Protein AF-0000000079729562 (afdb_homodimer)

InterPro domains:
  IPR055944 Domain of unknown function DUF7522 [PF24366] (11-132)

Organism: NCBI:txid1457250

Radius of gyration: 18.34 Å; Cα contacts (8 Å, |Δi|>4): 491; chains: 2; bounding box: 40×52×40 Å

Solvent-accessible surface area (backbone atoms only — not comparable to full-atom values): 14076 Å² total; per-residue (Å²): 126,74,47,71,69,50,47,47,50,52,50,50,50,50,51,47,46,69,64,49,42,89,35,45,40,35,34,30,41,31,40,92,87,49,71,45,80,78,40,65,38,85,92,52,66,83,44,74,65,16,49,50,43,43,50,51,49,48,57,61,56,46,50,45,67,65,48,44,56,58,50,34,55,53,24,47,34,78,95,32,32,56,60,24,33,50,69,53,33,40,37,37,39,26,76,42,12,36,40,36,38,35,70,46,89,70,38,35,40,38,38,34,29,42,68,70,69,64,56,53,49,57,62,45,39,56,53,48,50,54,58,56,71,97,125,72,47,75,66,48,47,47,50,52,51,50,49,51,52,48,45,69,66,49,43,87,34,44,39,36,35,30,41,32,42,91,85,49,71,44,80,76,40,67,38,86,93,53,66,84,44,72,67,16,50,51,44,43,50,50,51,49,58,61,55,48,51,45,68,65,50,42,57,58,48,33,54,53,24,49,35,80,96,32,34,56,60,23,33,50,69,52,34,39,36,37,39,26,76,42,12,38,38,36,39,36,69,44,91,69,40,32,41,38,38,35,29,42,68,70,71,64,57,52,49,60,62,44,39,58,53,49,48,53,57,56,71,98

Sequence (268 aa):
MSTAPARRSDSVVSAARTTLGDSLRSVITFTPSDHEVVYLRRDLADDPVGRRTRSEFVDVERFGFASQGRFNRLSAEHGTEPEIGEYVATIRVCSNGFVARVIVGDHGVLVTTDELDIGSFEELAVTLRKLLAAMSTAPARRSDSVVSAARTTLGDSLRSVITFTPSDHEVVYLRRDLADDPVGRRTRSEFVDVERFGFASQGRFNRLSAEHGTEPEIGEYVATIRVCSNGFVARVIVGDHGVLVTTDELDIGSFEELAVTLRKLLAA

Secondary structure (DSSP, 8-state):
---HHHHHHHHHHHHHHHHHGGGEEEEEEE-SS-EEEEEE-TTS--SHHHHHHHHHHHHHHTHHHHHHHHHHHHHT-TTSS----SEEEEEEEETTEEEEEEEETTEEEEEEESS--TTHHHHHHHHHHHHHH-/---HHHHHHHHHHHHHHHHHGGGEEEEEEE-SS-EEEEEE-TTS--SHHHHHHHHHHHHHHTHHHHHHHHHHHHHH-TTSS----SEEEEEEEETTEEEEEEEETTEEEEEEESS--TTHHHHHHHHHHHHHH-

pLDDT: mean 90.52, std 9.2, range [40.97, 98.38]

Nearest PDB structures (foldseek):
  5y39-assembly1_B  TM=6.567E-01  e=1.001E-04  Homo sapiens
  2zl1-assembly1_B  TM=6.111E-01  e=8.339E-05  unclassified
  5y3a-assembly1_B  TM=6.378E-01  e=1.358E-04  Homo sapiens
  5yk3-assembly2_B  TM=5.830E-01  e=9.420E-05  Homo sapiens
  7yh1-assembly2_C  TM=5.691E-01  e=1.443E-04  Promethearchaeum syntrophicum

Foldseek 3Di:
DQPPVRVLLVQLVVLCCVLAPPFWAWKKKAFLVGIDTSDGDPPDDPDPVVVVVVVVVVVVCSCCLVVQVVVQVVCCPPPDPPVNHGDQKDWDDDPFWIWIKGDDNRMIMITIGGDDDPVSVVVSSVVSNVSVVD/DQPPVSVLLVQLVVLCCVLAPPFWAWKKKAFLVGIDTSDGDPPDDPDPVVVVVVVVVVVVCSVCLVVQVVVQVVCCPPPDPPVNHGDQKDWDDDPFWIWIKGDDNRMIMITIGGDDDPVSVVVSSVVSNVSVVD

Structure (mmCIF, N/CA/C/O backbone):
data_AF-0000000079729562-model_v1
#
loop_
_entity.id
_entity.type
_entity.pdbx_description
1 polymer 'Uncharacterized protein'
#
loop_
_atom_site.group_PDB
_atom_site.id
_atom_site.type_symbol
_atom_site.label_atom_id
_atom_site.label_alt_id
_atom_site.label_comp_id
_atom_site.label_asym_id
_atom_site.label_entity_id
_atom_site.label_seq_id
_atom_site.pdbx_PDB_ins_code
_atom_site.Cartn_x
_atom_site.Cartn_y
_atom_site.Cartn_z
_atom_site.occupancy
_atom_site.B_iso_or_equiv
_atom_site.auth_seq_id
_atom_site.auth_comp_id
_atom_site.auth_asym_id
_atom_site.auth_atom_id
_atom_site.pdbx_PDB_model_num
ATOM 1 N N . MET A 1 1 ? 18.547 -26.172 -17.969 1 40.97 1 MET A N 1
ATOM 2 C CA . MET A 1 1 ? 19.188 -24.984 -17.422 1 40.97 1 MET A CA 1
ATOM 3 C C . MET A 1 1 ? 18.156 -23.859 -17.219 1 40.97 1 MET A C 1
ATOM 5 O O . MET A 1 1 ? 17.516 -23.422 -18.172 1 40.97 1 MET A O 1
ATOM 9 N N . SER A 1 2 ? 17.562 -23.938 -16.047 1 53.91 2 SER A N 1
ATOM 10 C CA . SER A 1 2 ? 16.5 -22.969 -15.836 1 53.91 2 SER A CA 1
ATOM 11 C C . SER A 1 2 ? 16.938 -21.562 -16.234 1 53.91 2 SER A C 1
ATOM 13 O O . SER A 1 2 ? 18.047 -21.141 -15.883 1 53.91 2 SER A O 1
ATOM 15 N N . THR A 1 3 ? 16.531 -20.953 -17.328 1 59 3 THR A N 1
ATOM 16 C CA . THR A 1 3 ? 16.875 -19.625 -17.828 1 59 3 THR A CA 1
ATOM 17 C C . THR A 1 3 ? 16.875 -18.594 -16.703 1 59 3 THR A C 1
ATOM 19 O O . THR A 1 3 ? 16.328 -18.844 -15.625 1 59 3 THR A O 1
ATOM 22 N N . ALA A 1 4 ? 17.797 -17.688 -16.875 1 63.62 4 ALA A N 1
ATOM 23 C CA . ALA A 1 4 ? 17.969 -16.609 -15.891 1 63.62 4 ALA A CA 1
ATOM 24 C C . ALA A 1 4 ? 16.625 -16.141 -15.352 1 63.62 4 ALA A C 1
ATOM 26 O O . ALA A 1 4 ? 16.453 -16 -14.141 1 63.62 4 ALA A O 1
ATOM 27 N N . PRO A 1 5 ? 15.719 -16 -16.25 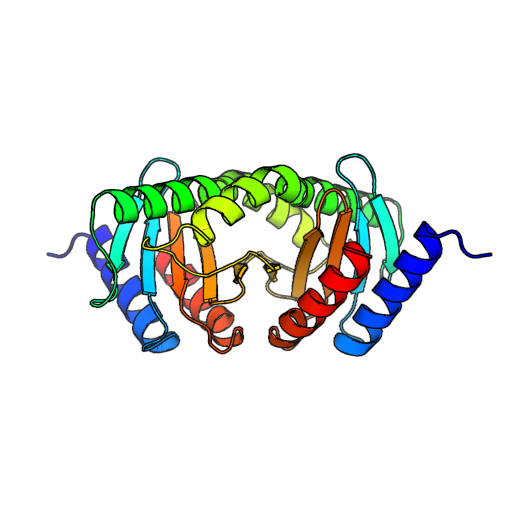1 69.31 5 PRO A N 1
ATOM 28 C CA . PRO A 1 5 ? 14.406 -15.594 -15.75 1 69.31 5 PRO A CA 1
ATOM 29 C C . PRO A 1 5 ? 13.742 -16.672 -14.883 1 69.31 5 PRO A C 1
ATOM 31 O O . PRO A 1 5 ? 13.094 -16.344 -13.891 1 69.31 5 PRO A O 1
ATOM 34 N N . ALA A 1 6 ? 13.977 -17.859 -15.266 1 72.25 6 ALA A N 1
ATOM 35 C CA . ALA A 1 6 ? 13.391 -18.953 -14.508 1 72.25 6 ALA A CA 1
ATOM 36 C C . ALA A 1 6 ? 14.023 -19.078 -13.125 1 72.25 6 ALA A C 1
ATOM 38 O O . ALA A 1 6 ? 13.336 -19.328 -12.133 1 72.25 6 ALA A O 1
ATOM 39 N N . ARG A 1 7 ? 15.289 -18.859 -13.133 1 80.56 7 ARG A N 1
ATOM 40 C CA . ARG A 1 7 ? 16.016 -18.938 -11.867 1 80.56 7 ARG A CA 1
ATOM 41 C C . ARG A 1 7 ? 15.555 -17.859 -10.906 1 80.56 7 ARG A C 1
ATOM 43 O O . ARG A 1 7 ? 15.391 -18.094 -9.711 1 80.56 7 ARG A O 1
ATOM 50 N N . ARG A 1 8 ? 15.258 -16.75 -11.492 1 90.94 8 ARG A N 1
ATOM 51 C CA . ARG A 1 8 ? 14.797 -15.656 -10.641 1 90.94 8 ARG A CA 1
ATOM 52 C C . ARG A 1 8 ? 13.406 -15.953 -10.086 1 90.94 8 ARG A C 1
ATOM 54 O O . ARG A 1 8 ? 13.156 -15.758 -8.891 1 90.94 8 ARG A O 1
ATOM 61 N N . SER A 1 9 ? 12.641 -16.516 -10.922 1 94.12 9 SER A N 1
ATOM 62 C CA . SER A 1 9 ? 11.289 -16.844 -10.492 1 94.12 9 SER A CA 1
ATOM 63 C C . SER A 1 9 ? 11.305 -17.875 -9.367 1 94.12 9 SER A C 1
ATOM 65 O O . SER A 1 9 ? 10.539 -17.766 -8.406 1 94.12 9 SER A O 1
ATOM 67 N N . ASP A 1 10 ? 12.117 -18.828 -9.531 1 95.62 10 ASP A N 1
ATOM 68 C CA . ASP A 1 10 ? 12.211 -19.859 -8.5 1 95.62 10 ASP A CA 1
ATOM 69 C C . ASP A 1 10 ? 12.656 -19.25 -7.168 1 95.62 10 ASP A C 1
ATOM 71 O O . ASP A 1 10 ? 12.141 -19.625 -6.109 1 95.62 10 ASP A O 1
ATOM 75 N N . SER A 1 11 ? 13.625 -18.375 -7.223 1 96.88 11 SER A N 1
ATOM 76 C CA . SER A 1 11 ? 14.109 -17.734 -6.016 1 96.88 11 SER A CA 1
ATOM 77 C C . SER A 1 11 ? 13.031 -16.859 -5.379 1 96.88 11 SER A C 1
ATOM 79 O O . SER A 1 11 ? 12.898 -16.828 -4.152 1 96.88 11 SER A O 1
ATOM 81 N N . VAL A 1 12 ? 12.312 -16.219 -6.168 1 97.94 12 VAL A N 1
ATOM 82 C CA . VAL A 1 12 ? 11.219 -15.367 -5.715 1 97.94 12 VAL A CA 1
ATOM 83 C C . VAL A 1 12 ? 10.172 -16.219 -4.996 1 97.94 12 VAL A C 1
ATOM 85 O O . VAL A 1 12 ? 9.742 -15.875 -3.891 1 97.94 12 VAL A O 1
ATOM 88 N N . VAL A 1 13 ? 9.82 -17.312 -5.59 1 98.31 13 VAL A N 1
ATOM 89 C CA . VAL A 1 13 ? 8.812 -18.188 -5.008 1 98.31 13 VAL A CA 1
ATOM 90 C C . VAL A 1 13 ? 9.336 -18.781 -3.699 1 98.31 13 VAL A C 1
ATOM 92 O O . VAL A 1 13 ? 8.617 -18.812 -2.699 1 98.31 13 VAL A O 1
ATOM 95 N N . SER A 1 14 ? 10.531 -19.188 -3.758 1 98.06 14 SER A N 1
ATOM 96 C CA . SER A 1 14 ? 11.133 -19.766 -2.561 1 98.06 14 SER A CA 1
ATOM 97 C C . SER A 1 14 ? 11.133 -18.766 -1.406 1 98.06 14 SER A C 1
ATOM 99 O O . SER A 1 14 ? 10.766 -19.109 -0.281 1 98.06 14 SER A O 1
ATOM 101 N N . ALA A 1 15 ? 11.523 -17.547 -1.658 1 97.88 15 ALA A N 1
ATOM 102 C CA . ALA A 1 15 ? 11.539 -16.5 -0.638 1 97.88 15 ALA A CA 1
ATOM 103 C C . ALA A 1 15 ? 10.133 -16.266 -0.094 1 97.88 15 ALA A C 1
ATOM 105 O O . ALA A 1 15 ? 9.945 -16.125 1.117 1 97.88 15 ALA A O 1
ATOM 106 N N . ALA A 1 16 ? 9.148 -16.172 -0.966 1 98.38 16 ALA A N 1
ATOM 107 C CA . ALA A 1 16 ? 7.77 -15.906 -0.566 1 98.38 16 ALA A CA 1
ATOM 108 C C . ALA A 1 16 ? 7.215 -17.047 0.277 1 98.38 16 ALA A C 1
ATOM 110 O O . ALA A 1 16 ? 6.59 -16.812 1.314 1 98.38 16 ALA A O 1
ATOM 111 N N . ARG A 1 17 ? 7.48 -18.297 -0.148 1 98.12 17 ARG A N 1
ATOM 112 C CA . ARG A 1 17 ? 6.988 -19.469 0.577 1 98.12 17 ARG A CA 1
ATOM 113 C C . ARG A 1 17 ? 7.629 -19.562 1.956 1 98.12 17 ARG A C 1
ATOM 115 O O . ARG A 1 17 ? 6.961 -19.906 2.934 1 98.12 17 ARG A O 1
ATOM 122 N N . THR A 1 18 ? 8.836 -19.234 2.014 1 97.44 18 THR A N 1
ATOM 123 C CA . THR A 1 18 ? 9.555 -19.297 3.279 1 97.44 18 THR A CA 1
ATOM 124 C C . THR A 1 18 ? 9.039 -18.25 4.254 1 97.44 18 THR A C 1
ATOM 126 O O . THR A 1 18 ? 8.875 -18.531 5.445 1 97.44 18 THR A O 1
ATOM 129 N N . THR A 1 19 ? 8.789 -17.125 3.781 1 97.75 19 THR A N 1
ATOM 130 C CA . THR A 1 19 ? 8.438 -15.992 4.633 1 97.75 19 THR A CA 1
ATOM 131 C C . THR A 1 19 ? 6.953 -16.016 4.973 1 97.75 19 THR A C 1
ATOM 133 O O . THR A 1 19 ? 6.566 -15.695 6.098 1 97.75 19 THR A O 1
ATOM 136 N N . LEU A 1 20 ? 6.039 -16.328 4.027 1 97.88 20 LEU A N 1
ATOM 137 C CA . LEU A 1 20 ? 4.602 -16.141 4.188 1 97.88 20 LEU A CA 1
ATOM 138 C C . LEU A 1 20 ? 3.902 -17.453 4.477 1 97.88 20 LEU A C 1
ATOM 140 O O . LEU A 1 20 ? 2.756 -17.469 4.93 1 97.88 20 LEU A O 1
ATOM 144 N N . GLY A 1 21 ? 4.555 -18.531 4.195 1 97.12 21 GLY A N 1
ATOM 145 C CA . GLY A 1 21 ? 4.043 -19.844 4.52 1 97.12 21 GLY A CA 1
ATOM 146 C C . GLY A 1 21 ? 2.723 -20.156 3.842 1 97.12 21 GLY A C 1
ATOM 147 O O . GLY A 1 21 ? 2.559 -19.906 2.646 1 97.12 21 GLY A O 1
ATOM 148 N N . ASP A 1 22 ? 1.766 -20.766 4.621 1 97.06 22 ASP A N 1
ATOM 149 C CA . ASP A 1 22 ? 0.512 -21.297 4.086 1 97.06 22 ASP A CA 1
ATOM 150 C C . ASP A 1 22 ? -0.437 -20.156 3.709 1 97.06 22 ASP A C 1
ATOM 152 O O . ASP A 1 22 ? -1.426 -20.375 3.006 1 97.06 22 ASP A O 1
ATOM 156 N N . SER A 1 23 ? -0.123 -18.969 4.168 1 97.19 23 SER A N 1
ATOM 157 C CA . SER A 1 23 ? -0.981 -17.828 3.873 1 97.19 23 SER A CA 1
ATOM 158 C C . SER A 1 23 ? -0.759 -17.328 2.451 1 97.19 23 SER A C 1
ATOM 160 O O . SER A 1 23 ? -1.551 -16.531 1.938 1 97.19 23 SER A O 1
ATOM 162 N N . LEU A 1 24 ? 0.354 -17.781 1.823 1 97.94 24 LEU A N 1
ATOM 163 C CA . LEU A 1 24 ? 0.666 -17.359 0.465 1 97.94 24 LEU A CA 1
ATOM 164 C C . LEU A 1 24 ? -0.344 -17.922 -0.53 1 97.94 24 LEU A C 1
ATOM 166 O O . LEU A 1 24 ? -0.54 -19.141 -0.598 1 97.94 24 LEU A O 1
ATOM 170 N N . ARG A 1 25 ? -0.965 -17.031 -1.243 1 97 25 ARG A N 1
ATOM 171 C CA . ARG A 1 25 ? -1.958 -17.469 -2.223 1 97 25 ARG A CA 1
ATOM 172 C C . ARG A 1 25 ? -1.36 -17.5 -3.625 1 97 25 ARG A C 1
ATOM 174 O O . ARG A 1 25 ? -1.531 -18.484 -4.348 1 97 25 ARG A O 1
ATOM 181 N N . SER A 1 26 ? -0.702 -16.406 -4.02 1 97.31 26 SER A N 1
ATOM 182 C CA . SER A 1 26 ? -0.11 -16.406 -5.352 1 97.31 26 SER A CA 1
ATOM 183 C C . SER A 1 26 ? 1.125 -15.508 -5.402 1 97.31 26 SER A C 1
ATOM 185 O O . SER A 1 26 ? 1.298 -14.633 -4.559 1 97.31 26 SER A O 1
ATOM 187 N N . VAL A 1 27 ? 1.985 -15.758 -6.359 1 98.06 27 VAL A N 1
ATOM 188 C CA . VAL A 1 27 ? 3.127 -14.938 -6.738 1 98.06 27 VAL A CA 1
ATOM 189 C C . VAL A 1 27 ? 3.115 -14.695 -8.242 1 98.06 27 VAL A C 1
ATOM 191 O O . VAL A 1 27 ? 3.074 -15.641 -9.031 1 98.06 27 VAL A O 1
ATOM 194 N N . ILE A 1 28 ? 3.148 -13.484 -8.609 1 97.94 28 ILE A N 1
ATOM 195 C CA . ILE A 1 28 ? 3.143 -13.094 -10.023 1 97.94 28 ILE A CA 1
ATOM 196 C C . ILE A 1 28 ? 4.332 -12.18 -10.312 1 97.94 28 ILE A C 1
ATOM 198 O O . ILE A 1 28 ? 4.508 -11.156 -9.648 1 97.94 28 ILE A O 1
ATOM 202 N N . THR A 1 29 ? 5.148 -12.57 -11.172 1 97.81 29 THR A N 1
ATOM 203 C CA . THR A 1 29 ? 6.172 -11.664 -11.68 1 97.81 29 THR A CA 1
ATOM 204 C C . THR A 1 29 ? 5.641 -10.867 -12.875 1 97.81 29 THR A C 1
ATOM 206 O O . THR A 1 29 ? 4.855 -11.383 -13.672 1 97.81 29 THR A O 1
ATOM 209 N N . PHE A 1 30 ? 6.027 -9.586 -13.016 1 96.88 30 PHE A N 1
ATOM 210 C CA . PHE A 1 30 ? 5.457 -8.82 -14.109 1 96.88 30 PHE A CA 1
ATOM 211 C C . PHE A 1 30 ? 6.41 -7.707 -14.547 1 96.88 30 PHE A C 1
ATOM 213 O O . PHE A 1 30 ? 7.309 -7.324 -13.797 1 96.88 30 PHE A O 1
ATOM 220 N N . THR A 1 31 ? 6.344 -7.297 -15.766 1 95.62 31 THR A N 1
ATOM 221 C CA . THR A 1 31 ? 7.004 -6.16 -16.391 1 95.62 31 THR A CA 1
ATOM 222 C C . THR A 1 31 ? 5.977 -5.125 -16.844 1 95.62 31 THR A C 1
ATOM 224 O O . THR A 1 31 ? 4.773 -5.312 -16.672 1 95.62 31 THR A O 1
ATOM 227 N N . PRO A 1 32 ? 6.414 -4.027 -17.375 1 94.19 32 PRO A N 1
ATOM 228 C CA . PRO A 1 32 ? 5.441 -3.047 -17.875 1 94.19 32 PRO A CA 1
ATOM 229 C C . PRO A 1 32 ? 4.52 -3.615 -18.938 1 94.19 32 PRO A C 1
ATOM 231 O O . PRO A 1 32 ? 3.436 -3.074 -19.188 1 94.19 32 PRO A O 1
ATOM 234 N N . SER A 1 33 ? 4.844 -4.723 -19.578 1 94.56 33 SER A N 1
ATOM 235 C CA . SER A 1 33 ? 4.055 -5.152 -20.734 1 94.56 33 SER A CA 1
ATOM 236 C C . SER A 1 33 ? 3.646 -6.617 -20.594 1 94.56 33 SER A C 1
ATOM 238 O O . SER A 1 33 ? 2.867 -7.125 -21.406 1 94.56 33 SER A O 1
ATOM 240 N N . ASP A 1 34 ? 4.176 -7.379 -19.625 1 95.94 34 ASP A N 1
ATOM 241 C CA . ASP A 1 34 ? 3.896 -8.805 -19.5 1 95.94 34 ASP A CA 1
ATOM 242 C C . ASP A 1 34 ? 3.877 -9.242 -18.047 1 95.94 34 ASP A C 1
ATOM 244 O O . ASP A 1 34 ? 4.312 -8.5 -17.156 1 95.94 34 ASP A O 1
ATOM 248 N N . HIS A 1 35 ? 3.277 -10.461 -17.828 1 96.81 35 HIS A N 1
ATOM 249 C CA . HIS A 1 35 ? 3.303 -11.031 -16.484 1 96.81 35 HIS A CA 1
ATOM 250 C C . HIS A 1 35 ? 3.229 -12.555 -16.531 1 96.81 35 HIS A C 1
ATOM 252 O O . HIS A 1 35 ? 2.826 -13.125 -17.547 1 96.81 35 HIS A O 1
ATOM 258 N N . GLU A 1 36 ? 3.666 -13.156 -15.438 1 97.12 36 GLU A N 1
ATOM 259 C CA . GLU A 1 36 ? 3.625 -14.609 -15.289 1 97.12 36 GLU A CA 1
ATOM 260 C C . GLU A 1 36 ? 3.279 -15 -13.852 1 97.12 36 GLU A C 1
ATOM 262 O O . GLU A 1 36 ? 3.908 -14.531 -12.906 1 97.12 36 GLU A O 1
ATOM 267 N N . VAL A 1 37 ? 2.221 -15.859 -13.797 1 96.75 37 VAL A N 1
ATOM 268 C CA . VAL A 1 37 ? 1.928 -16.469 -12.5 1 96.75 37 VAL A CA 1
ATOM 269 C C . VAL A 1 37 ? 2.928 -17.578 -12.211 1 96.75 37 VAL A C 1
ATOM 271 O O . VAL A 1 37 ? 2.898 -18.625 -12.859 1 96.75 37 VAL A O 1
ATOM 274 N N . VAL A 1 38 ? 3.711 -17.391 -11.188 1 97.75 38 VAL A N 1
ATOM 275 C CA . VAL A 1 38 ? 4.801 -18.328 -10.984 1 97.75 38 VAL A CA 1
ATOM 276 C C . VAL A 1 38 ? 4.484 -19.234 -9.797 1 97.75 38 VAL A C 1
ATOM 278 O O . VAL A 1 38 ? 5.156 -20.25 -9.57 1 97.75 38 VAL A O 1
ATOM 281 N N . TYR A 1 39 ? 3.541 -18.812 -9.031 1 97.88 39 TYR A N 1
ATOM 282 C CA . TYR A 1 39 ? 3.025 -19.641 -7.953 1 97.88 39 TYR A CA 1
ATOM 283 C C . TYR A 1 39 ? 1.539 -19.391 -7.734 1 97.88 39 TYR A C 1
ATOM 285 O O . TYR A 1 39 ? 1.09 -18.25 -7.734 1 97.88 39 TYR A O 1
ATOM 293 N N . LEU A 1 40 ? 0.873 -20.438 -7.57 1 97.12 40 LEU A N 1
ATOM 294 C CA . LEU A 1 40 ? -0.53 -20.438 -7.172 1 97.12 40 LEU A CA 1
ATOM 295 C C . LEU A 1 40 ? -0.819 -21.562 -6.18 1 97.12 40 LEU A C 1
ATOM 297 O O . LEU A 1 40 ? -0.553 -22.719 -6.465 1 97.12 40 LEU A O 1
ATOM 301 N N . ARG A 1 41 ? -1.353 -21.125 -5.148 1 97 41 ARG A N 1
ATOM 302 C CA . ARG A 1 41 ? -1.649 -22.141 -4.133 1 97 41 ARG A CA 1
ATOM 303 C C . ARG A 1 41 ? -2.619 -23.188 -4.672 1 97 41 ARG A C 1
ATOM 305 O O . ARG A 1 41 ? -3.543 -22.859 -5.418 1 97 41 ARG A O 1
ATOM 312 N N . ARG A 1 42 ? -2.576 -24.359 -4.18 1 93.56 42 ARG A N 1
ATOM 313 C CA . ARG A 1 42 ? -3.217 -25.531 -4.766 1 93.56 42 ARG A CA 1
ATOM 314 C C . ARG A 1 42 ? -4.734 -25.438 -4.633 1 93.56 42 ARG A C 1
ATOM 316 O O . ARG A 1 42 ? -5.465 -25.969 -5.48 1 93.56 42 ARG A O 1
ATOM 323 N N . ASP A 1 43 ? -5.25 -24.859 -3.607 1 92.62 43 ASP A N 1
ATOM 324 C CA . ASP A 1 43 ? -6.684 -24.844 -3.34 1 92.62 43 ASP A CA 1
ATOM 325 C C . ASP A 1 43 ? -7.375 -23.734 -4.117 1 92.62 43 ASP A C 1
ATOM 327 O O . ASP A 1 43 ? -8.602 -23.609 -4.078 1 92.62 43 ASP A O 1
ATOM 331 N N . LEU A 1 44 ? -6.59 -22.969 -4.883 1 91.44 44 LEU A N 1
ATOM 332 C CA . LEU A 1 44 ? -7.168 -21.828 -5.57 1 91.44 44 LEU A CA 1
ATOM 333 C C . LEU A 1 44 ? -7.484 -22.172 -7.023 1 91.44 44 LEU A C 1
ATOM 335 O O . LEU A 1 44 ? -6.801 -23 -7.633 1 91.44 44 LEU A O 1
ATOM 339 N N . ALA A 1 45 ? -8.406 -21.453 -7.43 1 83.31 45 ALA A N 1
ATOM 340 C CA . ALA A 1 45 ? -8.891 -21.703 -8.789 1 83.31 45 ALA A CA 1
ATOM 341 C C . ALA A 1 45 ? -7.891 -21.203 -9.828 1 83.31 45 ALA A C 1
ATOM 343 O O . ALA A 1 45 ? -7.398 -20.078 -9.727 1 83.31 45 ALA A O 1
ATOM 344 N N . ASP A 1 46 ? -7.633 -22.031 -10.797 1 89.69 46 ASP A N 1
ATOM 345 C CA . ASP A 1 46 ? -6.859 -21.625 -11.969 1 89.69 46 ASP A CA 1
ATOM 346 C C . ASP A 1 46 ? -7.688 -21.75 -13.242 1 89.69 46 ASP A C 1
ATOM 348 O O . ASP A 1 46 ? -7.242 -22.359 -14.219 1 89.69 46 ASP A O 1
ATOM 352 N N . ASP A 1 47 ? -8.852 -21.266 -13.195 1 90.12 47 ASP A N 1
ATOM 353 C CA . ASP A 1 47 ? -9.766 -21.266 -14.336 1 90.12 47 ASP A CA 1
ATOM 354 C C . ASP A 1 47 ? -9.688 -19.938 -15.094 1 90.12 47 ASP A C 1
ATOM 356 O O . ASP A 1 47 ? -8.938 -19.031 -14.703 1 90.12 47 ASP A O 1
ATOM 360 N N . PRO A 1 48 ? -10.344 -19.828 -16.203 1 90.75 48 PRO A N 1
ATOM 361 C CA . PRO A 1 48 ? -10.227 -18.625 -17.031 1 90.75 48 PRO A CA 1
ATOM 362 C C . PRO A 1 48 ? -10.625 -17.344 -16.281 1 90.75 48 PRO A C 1
ATOM 364 O O . PRO A 1 48 ? -10.008 -16.297 -16.484 1 90.75 48 PRO A O 1
ATOM 367 N N . VAL A 1 49 ? -11.633 -17.422 -15.43 1 87.56 49 VAL A N 1
ATOM 368 C CA . VAL A 1 49 ? -12.086 -16.25 -14.672 1 87.56 49 VAL A CA 1
ATOM 369 C C . VAL A 1 49 ? -11 -15.82 -13.688 1 87.56 49 VAL A C 1
ATOM 371 O O . VAL A 1 49 ? -10.68 -14.641 -13.578 1 87.56 49 VAL A O 1
ATOM 374 N N . GLY A 1 50 ? -10.469 -16.797 -12.953 1 88.25 50 GLY A N 1
ATOM 375 C CA . GLY A 1 50 ? -9.375 -16.516 -12.031 1 88.25 50 GLY A CA 1
ATOM 376 C C . GLY A 1 50 ? -8.156 -15.93 -12.711 1 88.25 50 GLY A C 1
ATOM 377 O O . GLY A 1 50 ? -7.539 -14.984 -12.203 1 88.25 50 GLY A O 1
ATOM 378 N N . ARG A 1 51 ? -7.875 -16.453 -13.844 1 91.69 51 ARG A N 1
ATOM 379 C CA . ARG A 1 51 ? -6.73 -15.961 -14.602 1 91.69 51 ARG A CA 1
ATOM 380 C C . ARG A 1 51 ? -6.957 -14.523 -15.07 1 91.69 51 ARG A C 1
ATOM 382 O O . ARG A 1 51 ? -6.047 -13.695 -15.008 1 91.69 51 ARG A O 1
ATOM 389 N N . ARG A 1 52 ? -8.117 -14.273 -15.547 1 90.88 52 ARG A N 1
ATOM 390 C CA . ARG A 1 52 ? -8.453 -12.914 -15.961 1 90.88 52 ARG A CA 1
ATOM 391 C C . ARG A 1 52 ? -8.375 -11.945 -14.789 1 90.88 52 ARG A C 1
ATOM 393 O O . ARG A 1 52 ? -7.848 -10.844 -14.922 1 90.88 52 ARG A O 1
ATOM 400 N N . THR A 1 53 ? -8.875 -12.406 -13.68 1 90.12 53 THR A N 1
ATOM 401 C CA . THR A 1 53 ? -8.859 -11.57 -12.492 1 90.12 53 THR A CA 1
ATOM 402 C C . THR A 1 53 ? -7.43 -11.242 -12.07 1 90.12 53 THR A C 1
ATOM 404 O O . THR A 1 53 ? -7.109 -10.086 -11.797 1 90.12 53 THR A O 1
ATOM 407 N N . ARG A 1 54 ? -6.578 -12.195 -12.047 1 91.75 54 ARG A N 1
ATOM 408 C CA . ARG A 1 54 ? -5.18 -11.977 -11.688 1 91.75 54 ARG A CA 1
ATOM 409 C C . ARG A 1 54 ? -4.508 -11.023 -12.672 1 91.75 54 ARG A C 1
ATOM 411 O O . ARG A 1 54 ? -3.725 -10.156 -12.273 1 91.75 54 ARG A O 1
ATOM 418 N N . SER A 1 55 ? -4.832 -11.188 -13.914 1 92.44 55 SER A N 1
ATOM 419 C CA . SER A 1 55 ? -4.281 -10.305 -14.938 1 92.44 55 SER A CA 1
ATOM 420 C C . SER A 1 55 ? -4.711 -8.859 -14.711 1 92.44 55 SER A C 1
ATOM 422 O O . SER A 1 55 ? -3.906 -7.941 -14.867 1 92.44 55 SER A O 1
ATOM 424 N N . GLU A 1 56 ? -5.902 -8.664 -14.367 1 90.19 56 GLU A N 1
ATOM 425 C CA . GLU A 1 56 ? -6.41 -7.316 -14.133 1 90.19 56 GLU A CA 1
ATOM 426 C C . GLU A 1 56 ? -5.762 -6.695 -12.898 1 90.19 56 GLU A C 1
ATOM 428 O O . GLU A 1 56 ? -5.527 -5.488 -12.852 1 90.19 56 GLU A O 1
ATOM 433 N N . PHE A 1 57 ? -5.504 -7.52 -11.938 1 89.94 57 PHE A N 1
ATOM 434 C CA . PHE A 1 57 ? -4.785 -7.035 -10.766 1 89.94 57 PHE A CA 1
ATOM 435 C C . PHE A 1 57 ? -3.402 -6.52 -11.148 1 89.94 57 PHE A C 1
ATOM 437 O O . PHE A 1 57 ? -2.965 -5.477 -10.664 1 89.94 57 PHE A O 1
ATOM 444 N N . VAL A 1 58 ? -2.797 -7.277 -11.922 1 93.44 58 VAL A N 1
ATOM 445 C CA . VAL A 1 58 ? -1.474 -6.875 -12.391 1 93.44 58 VAL A CA 1
ATOM 446 C C . VAL A 1 58 ? -1.571 -5.551 -13.141 1 93.44 58 VAL A C 1
ATOM 448 O O . VAL A 1 58 ? -0.709 -4.68 -12.992 1 93.44 58 VAL A O 1
ATOM 451 N N . ASP A 1 59 ? -2.602 -5.406 -13.961 1 91.75 59 ASP A N 1
ATOM 452 C CA . ASP A 1 59 ? -2.791 -4.172 -14.719 1 91.75 59 ASP A CA 1
ATOM 453 C C . ASP A 1 59 ? -2.922 -2.971 -13.781 1 91.75 59 ASP A C 1
ATOM 455 O O . ASP A 1 59 ? -2.367 -1.903 -14.055 1 91.75 59 ASP A O 1
ATOM 459 N N . VAL A 1 60 ? -3.604 -3.148 -12.742 1 88.94 60 VAL A N 1
ATOM 460 C CA . VAL A 1 60 ? -3.764 -2.084 -11.758 1 88.94 60 VAL A CA 1
ATOM 461 C C . VAL A 1 60 ? -2.412 -1.749 -11.133 1 88.94 60 VAL A C 1
ATOM 463 O O . VAL A 1 60 ? -2.061 -0.576 -10.992 1 88.94 60 VAL A O 1
ATOM 466 N N . GLU A 1 61 ? -1.672 -2.758 -10.805 1 90.12 61 GLU A N 1
ATOM 467 C CA . GLU A 1 61 ? -0.415 -2.559 -10.094 1 90.12 61 GLU A CA 1
ATOM 468 C C . GLU A 1 61 ? 0.672 -2.027 -11.023 1 90.12 61 GLU A C 1
ATOM 470 O O . GLU A 1 61 ? 1.657 -1.443 -10.562 1 90.12 61 GLU A O 1
ATOM 475 N N . ARG A 1 62 ? 0.467 -2.178 -12.305 1 89.62 62 ARG A N 1
ATOM 476 C CA . ARG A 1 62 ? 1.431 -1.69 -13.289 1 89.62 62 ARG A CA 1
ATOM 477 C C . ARG A 1 62 ? 1.537 -0.17 -13.242 1 89.62 62 ARG A C 1
ATOM 479 O O . ARG A 1 62 ? 2.545 0.4 -13.664 1 89.62 62 ARG A O 1
ATOM 486 N N . PHE A 1 63 ? 0.536 0.391 -12.727 1 82.38 63 PHE A N 1
ATOM 487 C CA . PHE A 1 63 ? 0.604 1.836 -12.547 1 82.38 63 PHE A CA 1
ATOM 488 C C . PHE A 1 63 ? 1.769 2.211 -11.633 1 82.38 63 PHE A C 1
ATOM 490 O O . PHE A 1 63 ? 2.256 3.342 -11.68 1 82.38 63 PHE A O 1
ATOM 497 N N . GLY A 1 64 ? 2.168 1.255 -10.914 1 84.75 64 GLY A N 1
ATOM 498 C CA . GLY A 1 64 ? 3.279 1.479 -10.008 1 84.75 64 GLY A CA 1
ATOM 499 C C . GLY A 1 64 ? 4.57 1.841 -10.719 1 84.75 64 GLY A C 1
ATOM 500 O O . GLY A 1 64 ? 5.414 2.545 -10.156 1 84.75 64 GLY A O 1
ATOM 501 N N . PHE A 1 65 ? 4.699 1.384 -11.93 1 85.5 65 PHE A N 1
ATOM 502 C CA . PHE A 1 65 ? 5.91 1.722 -12.672 1 85.5 65 PHE A CA 1
ATOM 503 C C . PHE A 1 65 ? 5.988 3.223 -12.922 1 85.5 65 PHE A C 1
ATOM 505 O O . PHE A 1 65 ? 7.074 3.807 -12.875 1 85.5 65 PHE A O 1
ATOM 512 N N . ALA A 1 66 ? 4.887 3.764 -13.156 1 77.38 66 ALA A N 1
ATOM 513 C CA . ALA A 1 66 ? 4.844 5.199 -13.422 1 77.38 66 ALA A CA 1
ATOM 514 C C . ALA A 1 66 ? 4.84 6 -12.125 1 77.38 66 ALA A C 1
ATOM 516 O O . ALA A 1 66 ? 5.531 7.016 -12.008 1 77.38 66 ALA A O 1
ATOM 517 N N . SER A 1 67 ? 4.156 5.621 -11.141 1 77.38 67 SER A N 1
ATOM 518 C CA . SER A 1 67 ? 3.947 6.414 -9.938 1 77.38 67 SER A CA 1
ATOM 519 C C . SER A 1 67 ? 5.113 6.254 -8.961 1 77.38 67 SER A C 1
ATOM 521 O O . SER A 1 67 ? 5.402 7.164 -8.18 1 77.38 67 SER A O 1
ATOM 523 N N . GLN A 1 68 ? 5.789 5.195 -9.062 1 79.69 68 GLN A N 1
ATOM 524 C CA . GLN A 1 68 ? 6.863 4.902 -8.117 1 79.69 68 GLN A CA 1
ATOM 525 C C . GLN A 1 68 ? 8.023 5.875 -8.289 1 79.69 68 GLN A C 1
ATOM 527 O O . GLN A 1 68 ? 8.633 6.301 -7.301 1 79.69 68 GLN A O 1
ATOM 532 N N . GLY A 1 69 ? 8.219 6.105 -9.508 1 77.56 69 GLY A N 1
ATOM 533 C CA . GLY A 1 69 ? 9.289 7.062 -9.742 1 77.56 69 GLY A CA 1
ATOM 534 C C . GLY A 1 69 ? 9.055 8.398 -9.07 1 77.56 69 GLY A C 1
ATOM 535 O O . GLY A 1 69 ? 9.938 8.93 -8.391 1 77.56 69 GLY A O 1
ATOM 536 N N . ARG A 1 70 ? 7.938 8.914 -9.305 1 79.19 70 ARG A N 1
ATOM 537 C CA . ARG A 1 70 ? 7.566 10.18 -8.68 1 79.19 70 ARG A CA 1
ATOM 538 C C . ARG A 1 70 ? 7.555 10.062 -7.164 1 79.19 70 ARG A C 1
ATOM 540 O O . ARG A 1 70 ? 8.078 10.93 -6.461 1 79.19 70 ARG A O 1
ATOM 547 N N . PHE A 1 71 ? 7.043 9.055 -6.641 1 85.75 71 PHE A N 1
ATOM 548 C CA . PHE A 1 71 ? 6.988 8.828 -5.203 1 85.75 71 PHE A CA 1
ATOM 549 C C . PHE A 1 71 ? 8.391 8.773 -4.605 1 85.75 71 PHE A C 1
ATOM 551 O O . PHE A 1 71 ? 8.664 9.422 -3.596 1 85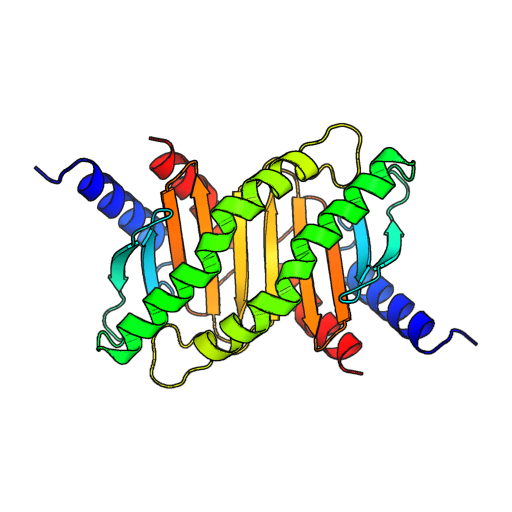.75 71 PHE A O 1
ATOM 558 N N . ASN A 1 72 ? 9.227 8.07 -5.27 1 82.25 72 ASN A N 1
ATOM 559 C CA . ASN A 1 72 ? 10.594 7.918 -4.785 1 82.25 72 ASN A CA 1
ATOM 560 C C . ASN A 1 72 ? 11.312 9.258 -4.699 1 82.25 72 ASN A C 1
ATOM 562 O O . ASN A 1 72 ? 12.047 9.516 -3.738 1 82.25 72 ASN A O 1
ATOM 566 N N . ARG A 1 73 ? 11.125 9.992 -5.695 1 82.88 73 ARG A N 1
ATOM 567 C CA . ARG A 1 73 ? 11.758 11.305 -5.703 1 82.88 73 ARG A CA 1
ATOM 568 C C . ARG A 1 73 ? 11.258 12.164 -4.551 1 82.88 73 ARG A C 1
ATOM 570 O O . ARG A 1 73 ? 12.055 12.781 -3.836 1 82.88 73 ARG A O 1
ATOM 577 N N . LEU A 1 74 ? 9.992 12.141 -4.344 1 83.12 74 LEU A N 1
ATOM 578 C CA . LEU A 1 74 ? 9.375 12.969 -3.314 1 83.12 74 LEU A CA 1
ATOM 579 C C . LEU A 1 74 ? 9.766 12.484 -1.92 1 83.12 74 LEU A C 1
ATOM 581 O O . LEU A 1 74 ? 10.062 13.297 -1.039 1 83.12 74 LEU A O 1
ATOM 585 N N . SER A 1 75 ? 9.773 11.211 -1.715 1 85.31 75 SER A N 1
ATOM 586 C CA . SER A 1 75 ? 9.992 10.625 -0.394 1 85.31 75 SER A CA 1
ATOM 587 C C . SER A 1 75 ? 11.453 10.773 0.039 1 85.31 75 SER A C 1
ATOM 589 O O . SER A 1 75 ? 11.758 10.719 1.232 1 85.31 75 SER A O 1
ATOM 591 N N . ALA A 1 76 ? 12.328 10.945 -0.894 1 80.12 76 ALA A N 1
ATOM 592 C CA . ALA A 1 76 ? 13.766 10.969 -0.618 1 80.12 76 ALA A CA 1
ATOM 593 C C . ALA A 1 76 ? 14.297 12.398 -0.598 1 80.12 76 ALA A C 1
ATOM 595 O O . ALA A 1 76 ? 15.484 12.617 -0.371 1 80.12 76 ALA A O 1
ATOM 596 N N . GLU A 1 77 ? 13.43 13.352 -0.944 1 78.31 77 GLU A N 1
ATOM 597 C CA . GLU A 1 77 ? 13.891 14.734 -0.981 1 78.31 77 GLU A CA 1
ATOM 598 C C . GLU A 1 77 ? 14.344 15.203 0.397 1 78.31 77 GLU A C 1
ATOM 600 O O . GLU A 1 77 ? 13.539 15.281 1.33 1 78.31 77 GLU A O 1
ATOM 605 N N . HIS A 1 78 ? 15.602 15.43 0.48 1 78.44 78 HIS A N 1
ATOM 606 C CA . HIS A 1 78 ? 16.203 15.805 1.755 1 78.44 78 HIS A CA 1
ATOM 607 C C . HIS A 1 78 ? 15.711 17.172 2.221 1 78.44 78 HIS A C 1
ATOM 609 O O . HIS A 1 78 ? 15.578 18.094 1.417 1 78.44 78 HIS A O 1
ATOM 615 N N . GLY A 1 79 ? 15.461 17.172 3.553 1 77.06 79 GLY A N 1
ATOM 616 C CA . GLY A 1 79 ? 15.109 18.453 4.164 1 77.06 79 GLY A CA 1
ATOM 617 C C . GLY A 1 79 ? 13.641 18.797 3.988 1 77.06 79 GLY A C 1
ATOM 618 O O . GLY A 1 79 ? 13.242 19.953 4.219 1 77.06 79 GLY A O 1
ATOM 619 N N . THR A 1 80 ? 12.906 17.859 3.492 1 79.94 80 THR A N 1
ATOM 620 C CA . THR A 1 80 ? 11.492 18.141 3.27 1 79.94 80 THR A CA 1
ATOM 621 C C . THR A 1 80 ? 10.609 17.141 4.008 1 79.94 80 THR A C 1
ATOM 623 O O . THR A 1 80 ? 11.109 16.125 4.523 1 79.94 80 THR A O 1
ATOM 626 N N . GLU A 1 81 ? 9.383 17.516 4.133 1 81.69 81 GLU A N 1
ATOM 627 C CA . GLU A 1 81 ? 8.359 16.594 4.613 1 81.69 81 GLU A CA 1
ATOM 628 C C . GLU A 1 81 ? 7.426 16.172 3.482 1 81.69 81 GLU A C 1
ATOM 630 O O . GLU A 1 81 ? 6.879 17.016 2.77 1 81.69 81 GLU A O 1
ATOM 635 N N . PRO A 1 82 ? 7.363 14.797 3.311 1 77.25 82 PRO A N 1
ATOM 636 C CA . PRO A 1 82 ? 7.875 13.719 4.156 1 77.25 82 PRO A CA 1
ATOM 637 C C . PRO A 1 82 ? 9.273 13.258 3.746 1 77.25 82 PRO A C 1
ATOM 639 O O . PRO A 1 82 ? 9.594 13.219 2.553 1 77.25 82 PRO A O 1
ATOM 642 N N . GLU A 1 83 ? 10.227 13.172 4.645 1 85.62 83 GLU A N 1
ATOM 643 C CA . GLU A 1 83 ? 11.539 12.555 4.453 1 85.62 83 GLU A CA 1
ATOM 644 C C . GLU A 1 83 ? 11.57 11.148 5.031 1 85.62 83 GLU A C 1
ATOM 646 O O . GLU A 1 83 ? 12.195 10.914 6.07 1 85.62 83 GLU A O 1
ATOM 651 N N . ILE A 1 84 ? 10.867 10.266 4.223 1 89.12 84 ILE A N 1
ATOM 652 C CA . ILE A 1 84 ? 10.641 8.938 4.785 1 89.12 84 ILE A CA 1
ATOM 653 C C . ILE A 1 84 ? 11.516 7.914 4.062 1 89.12 84 ILE A C 1
ATOM 655 O O . ILE A 1 84 ? 11.297 6.707 4.188 1 89.12 84 ILE A O 1
ATOM 659 N N . GLY A 1 85 ? 12.469 8.32 3.254 1 90.38 85 GLY A N 1
ATOM 660 C CA . GLY A 1 85 ? 13.461 7.438 2.664 1 90.38 85 GLY A CA 1
ATOM 661 C C . GLY A 1 85 ? 12.992 6.797 1.37 1 90.38 85 GLY A C 1
ATOM 662 O O . GLY A 1 85 ? 12.023 7.254 0.761 1 90.38 85 GLY A O 1
ATOM 663 N N . GLU A 1 86 ? 13.688 5.777 0.946 1 89 86 GLU A N 1
ATOM 664 C CA . GLU A 1 86 ? 13.445 5.121 -0.336 1 89 86 GLU A CA 1
ATOM 665 C C . GLU A 1 86 ? 12.219 4.211 -0.266 1 89 86 GLU A C 1
ATOM 667 O O . GLU A 1 86 ? 12.023 3.51 0.729 1 89 86 GLU A O 1
ATOM 672 N N . TYR A 1 87 ? 11.531 4.215 -1.3 1 90 87 TYR A N 1
ATOM 673 C CA . TYR A 1 87 ? 10.383 3.336 -1.45 1 90 87 TYR A CA 1
ATOM 674 C C . TYR A 1 87 ? 10.812 1.875 -1.511 1 90 87 TYR A C 1
ATOM 676 O O . TYR A 1 87 ? 11.75 1.528 -2.23 1 90 87 TYR A O 1
ATOM 684 N N . VAL A 1 88 ? 10.047 1.039 -0.808 1 92.88 88 VAL A N 1
ATOM 685 C CA . VAL A 1 88 ? 10.414 -0.372 -0.729 1 92.88 88 VAL A CA 1
ATOM 686 C C . VAL A 1 88 ? 9.305 -1.226 -1.341 1 92.88 88 VAL A C 1
ATOM 688 O O . VAL A 1 88 ? 9.555 -2.025 -2.246 1 92.88 88 VAL A O 1
ATOM 691 N N . ALA A 1 89 ? 8.102 -0.978 -0.895 1 95 89 ALA A N 1
ATOM 692 C CA . ALA A 1 89 ? 6.98 -1.801 -1.351 1 95 89 ALA A CA 1
ATOM 693 C C . ALA A 1 89 ? 5.648 -1.097 -1.111 1 95 89 ALA A C 1
ATOM 695 O O . ALA A 1 89 ? 5.582 -0.109 -0.375 1 95 89 ALA A O 1
ATOM 696 N N . THR A 1 90 ? 4.652 -1.523 -1.747 1 93.75 90 THR A N 1
ATOM 697 C CA . THR A 1 90 ? 3.27 -1.14 -1.482 1 93.75 90 THR A CA 1
ATOM 698 C C . THR A 1 90 ? 2.459 -2.338 -0.999 1 93.75 90 THR A C 1
ATOM 700 O O . THR A 1 90 ? 2.539 -3.424 -1.577 1 93.75 90 THR A O 1
ATOM 703 N N . ILE A 1 91 ? 1.729 -2.139 -0.024 1 95.38 91 ILE A N 1
ATOM 704 C CA . ILE A 1 91 ? 0.827 -3.16 0.496 1 95.38 91 ILE A CA 1
ATOM 705 C C . ILE A 1 91 ? -0.609 -2.643 0.47 1 95.38 91 ILE A C 1
ATOM 707 O O . ILE A 1 91 ? -0.891 -1.548 0.964 1 95.38 91 ILE A O 1
ATOM 711 N N . ARG A 1 92 ? -1.454 -3.377 -0.109 1 93.94 92 ARG A N 1
ATOM 712 C CA . ARG A 1 92 ? -2.887 -3.107 -0.029 1 93.94 92 ARG A CA 1
ATOM 713 C C . ARG A 1 92 ? -3.564 -4.035 0.972 1 93.94 92 ARG A C 1
ATOM 715 O O . ARG A 1 92 ? -3.496 -5.262 0.834 1 93.94 92 ARG A O 1
ATOM 722 N N . VAL A 1 93 ? -4.16 -3.424 1.893 1 94.44 93 VAL A N 1
ATOM 723 C CA . VAL A 1 93 ? -4.855 -4.145 2.955 1 94.44 93 VAL A CA 1
ATOM 724 C C . VAL A 1 93 ? -6.305 -4.395 2.551 1 94.44 93 VAL A C 1
ATOM 726 O O . VAL A 1 93 ? -7.02 -3.459 2.18 1 94.44 93 VAL A O 1
ATOM 729 N N . CYS A 1 94 ? -6.688 -5.609 2.641 1 93.38 94 CYS A N 1
ATOM 730 C CA . CYS A 1 94 ? -8.07 -6.004 2.391 1 93.38 94 CYS A CA 1
ATOM 731 C C . CYS A 1 94 ? -8.633 -6.801 3.561 1 93.38 94 CYS A C 1
ATOM 733 O O . CYS A 1 94 ? -7.875 -7.277 4.41 1 93.38 94 CYS A O 1
ATOM 735 N N . SER A 1 95 ? -9.906 -6.949 3.654 1 91.62 95 SER A N 1
ATOM 736 C CA . SER A 1 95 ? -10.555 -7.551 4.812 1 91.62 95 SER A CA 1
ATOM 737 C C . SER A 1 95 ? -10.133 -9.008 4.992 1 91.62 95 SER A C 1
ATOM 739 O O . SER A 1 95 ? -10.141 -9.523 6.113 1 91.62 95 SER A O 1
ATOM 741 N N . ASN A 1 96 ? -9.727 -9.695 3.91 1 93.81 96 ASN A N 1
ATOM 742 C CA . ASN A 1 96 ? -9.438 -11.125 4.027 1 93.81 96 ASN A CA 1
ATOM 743 C C . ASN A 1 96 ? -8.016 -11.445 3.594 1 93.81 96 ASN A C 1
ATOM 745 O O . ASN A 1 96 ? -7.672 -12.609 3.379 1 93.81 96 ASN A O 1
ATOM 749 N N . GLY A 1 97 ? -7.219 -10.438 3.465 1 94.75 97 GLY A N 1
ATOM 750 C CA . GLY A 1 97 ? -5.852 -10.703 3.053 1 94.75 97 GLY A CA 1
ATOM 751 C C . GLY A 1 97 ? -5.113 -9.469 2.59 1 94.75 97 GLY A C 1
ATOM 752 O O . GLY A 1 97 ? -5.465 -8.352 2.973 1 94.75 97 GLY A O 1
ATOM 753 N N . PHE A 1 98 ? -4.016 -9.727 1.839 1 95.56 98 PHE A N 1
ATOM 754 C CA . PHE A 1 98 ? -3.156 -8.625 1.416 1 95.56 98 PHE A CA 1
ATOM 755 C C . PHE A 1 98 ? -2.732 -8.797 -0.038 1 95.56 98 PHE A C 1
ATOM 757 O O . PHE A 1 98 ? -2.648 -9.922 -0.536 1 95.56 98 PHE A O 1
ATOM 764 N N . VAL A 1 99 ? -2.486 -7.727 -0.658 1 94.81 99 VAL A N 1
ATOM 765 C CA . VAL A 1 99 ? -1.751 -7.656 -1.916 1 94.81 99 VAL A CA 1
ATOM 766 C C . VAL A 1 99 ? -0.494 -6.809 -1.733 1 94.81 99 VAL A C 1
ATOM 768 O O . VAL A 1 99 ? -0.571 -5.66 -1.296 1 94.81 99 VAL A O 1
ATOM 771 N N . ALA A 1 100 ? 0.598 -7.328 -2.023 1 96.25 100 ALA A N 1
ATOM 772 C CA . ALA A 1 100 ? 1.851 -6.586 -1.904 1 96.25 100 ALA A CA 1
ATOM 773 C C . ALA A 1 100 ? 2.602 -6.559 -3.232 1 96.25 100 ALA A C 1
ATOM 775 O O . ALA A 1 100 ? 2.656 -7.566 -3.941 1 96.25 100 ALA A O 1
ATOM 776 N N . ARG A 1 101 ? 3.129 -5.414 -3.504 1 96.38 101 ARG A N 1
ATOM 777 C CA . ARG A 1 101 ? 3.865 -5.238 -4.75 1 96.38 101 ARG A CA 1
ATOM 778 C C . ARG A 1 101 ? 5.254 -4.668 -4.492 1 96.38 101 ARG A C 1
ATOM 780 O O . ARG A 1 101 ? 5.406 -3.721 -3.719 1 96.38 101 ARG A O 1
ATOM 787 N N . VAL A 1 102 ? 6.199 -5.23 -5.117 1 96.19 102 VAL A N 1
ATOM 788 C CA . VAL A 1 102 ? 7.57 -4.734 -5.133 1 96.19 102 VAL A CA 1
ATOM 789 C C . VAL A 1 102 ? 8.023 -4.516 -6.578 1 96.19 102 VAL A C 1
ATOM 791 O O . VAL A 1 102 ? 7.828 -5.379 -7.434 1 96.19 102 VAL A O 1
ATOM 794 N N . ILE A 1 103 ? 8.555 -3.359 -6.848 1 94.5 103 ILE A N 1
ATOM 795 C CA . ILE A 1 103 ? 9.062 -3.049 -8.18 1 94.5 103 ILE A CA 1
ATOM 796 C C . ILE A 1 103 ? 10.508 -2.568 -8.078 1 94.5 103 ILE A C 1
ATOM 798 O O . ILE A 1 103 ? 10.836 -1.719 -7.242 1 94.5 103 ILE A O 1
ATOM 802 N N . VAL A 1 104 ? 11.367 -3.064 -8.867 1 93.12 104 VAL A N 1
ATOM 803 C CA . VAL A 1 104 ? 12.742 -2.613 -9.062 1 93.12 104 VAL A CA 1
ATOM 804 C C . VAL A 1 104 ? 13.039 -2.508 -10.555 1 93.12 104 VAL A C 1
ATOM 806 O O . VAL A 1 104 ? 13.055 -3.516 -11.266 1 93.12 104 VAL A O 1
ATOM 809 N N . GLY A 1 105 ? 13.352 -1.252 -11.008 1 90.94 105 GLY A N 1
ATOM 810 C CA . GLY A 1 105 ? 13.492 -1.062 -12.438 1 90.94 105 GLY A CA 1
ATOM 811 C C . GLY A 1 105 ? 12.242 -1.432 -13.211 1 90.94 105 GLY A C 1
ATOM 812 O O . GLY A 1 105 ? 11.148 -0.938 -12.914 1 90.94 105 GLY A O 1
ATOM 813 N N . ASP A 1 106 ? 12.375 -2.318 -14.172 1 92.5 106 ASP A N 1
ATOM 814 C CA . ASP A 1 106 ? 11.242 -2.707 -1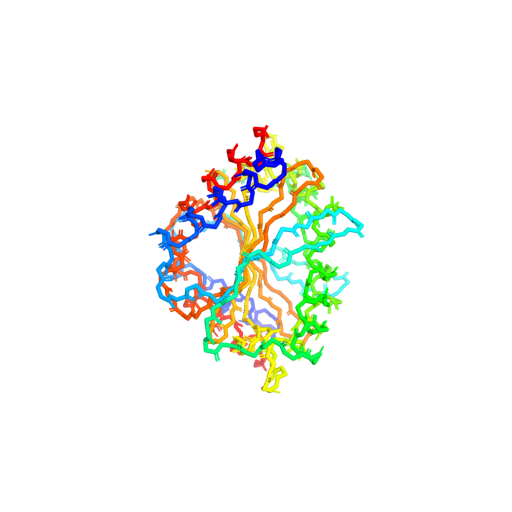5 1 92.5 106 ASP A CA 1
ATOM 815 C C . ASP A 1 106 ? 10.68 -4.059 -14.57 1 92.5 106 ASP A C 1
ATOM 817 O O . ASP A 1 106 ? 9.969 -4.715 -15.336 1 92.5 106 ASP A O 1
ATOM 821 N N . HIS A 1 107 ? 10.984 -4.508 -13.398 1 94.62 107 HIS A N 1
ATOM 822 C CA . HIS A 1 107 ? 10.508 -5.797 -12.914 1 94.62 107 HIS A CA 1
ATOM 823 C C . HIS A 1 107 ? 9.695 -5.637 -11.633 1 94.62 107 HIS A C 1
ATOM 825 O O . HIS A 1 107 ? 10.07 -4.871 -10.742 1 94.62 107 HIS A O 1
ATOM 831 N N . GLY A 1 108 ? 8.648 -6.32 -11.625 1 96.25 108 GLY A N 1
ATOM 832 C CA . GLY A 1 108 ? 7.797 -6.305 -10.445 1 96.25 108 GLY A CA 1
ATOM 833 C C . GLY A 1 108 ? 7.398 -7.691 -9.977 1 96.25 108 GLY A C 1
ATOM 834 O O . GLY A 1 108 ? 7.445 -8.648 -10.75 1 96.25 108 GLY A O 1
ATOM 835 N N . VAL A 1 109 ? 7.102 -7.809 -8.727 1 97.69 109 VAL A N 1
ATOM 836 C CA . VAL A 1 109 ? 6.512 -9 -8.117 1 97.69 109 VAL A CA 1
ATOM 837 C C . VAL A 1 109 ? 5.254 -8.617 -7.348 1 97.69 109 VAL A C 1
ATOM 839 O O . VAL A 1 109 ? 5.25 -7.645 -6.59 1 97.69 109 VAL A O 1
ATOM 842 N N . LEU A 1 110 ? 4.27 -9.32 -7.602 1 97.06 110 LEU A N 1
ATOM 843 C CA . LEU A 1 110 ? 2.996 -9.188 -6.898 1 97.06 110 LEU A CA 1
ATOM 844 C C . LEU A 1 110 ? 2.691 -10.438 -6.086 1 97.06 110 LEU A C 1
ATOM 846 O O . LEU A 1 110 ? 2.748 -11.555 -6.605 1 97.06 110 LEU A O 1
ATOM 850 N N . VAL A 1 111 ? 2.387 -10.227 -4.828 1 97.5 111 VAL A N 1
ATOM 851 C CA . VAL A 1 111 ? 2.07 -11.336 -3.936 1 97.5 111 VAL A CA 1
ATOM 852 C C . VAL A 1 111 ? 0.686 -11.125 -3.324 1 97.5 111 VAL A C 1
ATOM 854 O O . VAL A 1 111 ? 0.336 -10.016 -2.926 1 97.5 111 VAL A O 1
ATOM 857 N N . THR A 1 112 ? -0.072 -12.156 -3.277 1 96.12 112 THR A N 1
ATOM 858 C CA . THR A 1 112 ? -1.352 -12.133 -2.578 1 96.12 112 THR A CA 1
ATOM 859 C C . THR A 1 112 ? -1.373 -13.164 -1.45 1 96.12 112 THR A C 1
ATOM 861 O O . THR A 1 112 ? -0.773 -14.234 -1.569 1 96.12 112 THR A O 1
ATOM 864 N N . THR A 1 113 ? -2.029 -12.844 -0.393 1 97 113 THR A N 1
ATOM 865 C CA . THR A 1 113 ? -2.045 -13.727 0.768 1 97 113 THR A CA 1
ATOM 866 C C . THR A 1 113 ? -3.412 -13.703 1.445 1 97 113 THR A C 1
ATOM 868 O O . THR A 1 113 ? -4.215 -12.805 1.206 1 97 113 THR A O 1
ATOM 871 N N . ASP A 1 114 ? -3.635 -14.766 2.305 1 96.12 114 ASP A N 1
ATOM 872 C CA . ASP A 1 114 ? -4.641 -14.656 3.355 1 96.12 114 ASP A CA 1
ATOM 873 C C . ASP A 1 114 ? -4.199 -13.688 4.445 1 96.12 114 ASP A C 1
ATOM 875 O O . ASP A 1 114 ? -3.178 -13.008 4.305 1 96.12 114 ASP A O 1
ATOM 879 N N . GLU A 1 115 ? -5.023 -13.547 5.434 1 94.81 115 GLU A N 1
ATOM 880 C CA . GLU A 1 115 ? -4.633 -12.734 6.582 1 94.81 115 GLU A CA 1
ATOM 881 C C . GLU A 1 115 ? -3.402 -13.312 7.277 1 94.81 115 GLU A C 1
ATOM 883 O O . GLU A 1 115 ? -3.277 -14.531 7.426 1 94.81 115 GLU A O 1
ATOM 888 N N . LEU A 1 116 ? -2.486 -12.477 7.676 1 95.56 116 LEU A N 1
ATOM 889 C CA . LEU A 1 116 ? -1.284 -12.805 8.43 1 95.56 116 LEU A CA 1
ATOM 890 C C . LEU A 1 116 ? -0.687 -11.562 9.078 1 95.56 116 LEU A C 1
ATOM 892 O O . LEU A 1 116 ? -1.278 -10.477 9.016 1 95.56 116 LEU A O 1
ATOM 896 N N . ASP A 1 117 ? 0.328 -11.727 9.75 1 94.38 117 ASP A N 1
ATOM 897 C CA . ASP A 1 117 ? 1.027 -10.562 10.289 1 94.38 117 ASP A CA 1
ATOM 898 C C . ASP A 1 117 ? 1.626 -9.711 9.172 1 94.38 117 ASP A C 1
ATOM 900 O O . ASP A 1 117 ? 2.521 -10.164 8.453 1 94.38 117 ASP A O 1
ATOM 904 N N . ILE A 1 118 ? 1.213 -8.531 9.086 1 94.31 118 ILE A N 1
ATOM 905 C CA . ILE A 1 118 ? 1.562 -7.648 7.984 1 94.31 118 ILE A CA 1
ATOM 906 C C . ILE A 1 118 ? 3.055 -7.332 8.031 1 94.31 118 ILE A C 1
ATOM 908 O O . ILE A 1 118 ? 3.65 -6.965 7.012 1 94.31 118 ILE A O 1
ATOM 912 N N . GLY A 1 119 ? 3.701 -7.395 9.156 1 93.56 119 GLY A N 1
ATOM 913 C CA . GLY A 1 119 ? 5.133 -7.168 9.281 1 93.56 119 GLY A CA 1
ATOM 914 C C . GLY A 1 119 ? 5.961 -8.141 8.461 1 93.56 119 GLY A C 1
ATOM 915 O O . GLY A 1 119 ? 7.117 -7.863 8.133 1 93.56 119 GLY A O 1
ATOM 916 N N . SER A 1 120 ? 5.391 -9.289 8.172 1 93.5 120 SER A N 1
ATOM 917 C CA . SER A 1 120 ? 6.082 -10.305 7.375 1 93.5 120 SER A CA 1
ATOM 918 C C . SER A 1 120 ? 6.43 -9.781 5.988 1 93.5 120 SER A C 1
ATOM 920 O O . SER A 1 120 ? 7.418 -10.203 5.387 1 93.5 120 SER A O 1
ATOM 922 N N . PHE A 1 121 ? 5.688 -8.828 5.543 1 95 121 PHE A N 1
ATOM 923 C CA . PHE A 1 121 ? 5.922 -8.32 4.195 1 95 121 PHE A CA 1
ATOM 924 C C . PHE A 1 121 ? 7.18 -7.465 4.148 1 95 121 PHE A C 1
ATOM 926 O O . PHE A 1 121 ? 7.828 -7.363 3.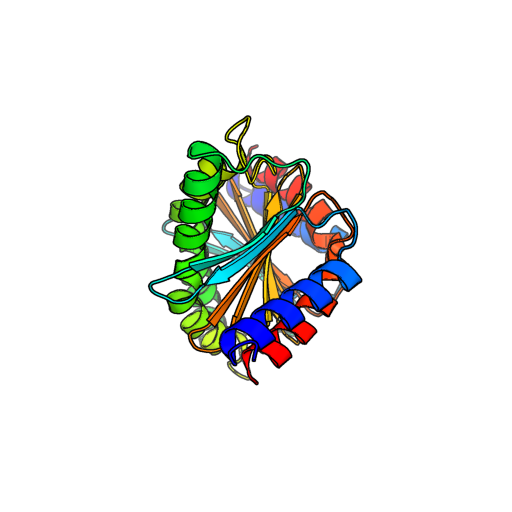104 1 95 121 PHE A O 1
ATOM 933 N N . GLU A 1 122 ? 7.488 -6.797 5.195 1 93.31 122 GLU A N 1
ATOM 934 C CA . GLU A 1 122 ? 8.688 -5.961 5.199 1 93.31 122 GLU A CA 1
ATOM 935 C C . GLU A 1 122 ? 9.938 -6.785 4.93 1 93.31 122 GLU A C 1
ATOM 937 O O . GLU A 1 122 ? 10.766 -6.414 4.094 1 93.31 122 GLU A O 1
ATOM 942 N N . GLU A 1 123 ? 10.023 -7.871 5.609 1 91.56 123 GLU A N 1
ATOM 943 C CA . GLU A 1 123 ? 11.156 -8.758 5.398 1 91.56 123 GLU A CA 1
ATOM 944 C C . GLU A 1 123 ? 11.164 -9.32 3.977 1 91.56 123 GLU A C 1
ATOM 946 O O . GLU A 1 123 ? 12.211 -9.367 3.33 1 91.56 123 GLU A O 1
ATOM 951 N N . LEU A 1 124 ? 10.047 -9.703 3.555 1 97.44 124 LEU A N 1
ATOM 952 C CA . LEU A 1 124 ? 9.938 -10.242 2.205 1 97.44 124 LEU A CA 1
ATOM 953 C C . LEU A 1 124 ? 10.328 -9.195 1.165 1 97.44 124 LEU A C 1
ATOM 955 O O . LEU A 1 124 ? 11.055 -9.508 0.214 1 97.44 124 LEU A O 1
ATOM 959 N N . ALA A 1 125 ? 9.852 -8.023 1.372 1 96.94 125 ALA A N 1
ATOM 960 C CA . ALA A 1 125 ? 10.086 -6.953 0.404 1 96.94 125 ALA A CA 1
ATOM 961 C C . ALA A 1 125 ? 11.578 -6.707 0.212 1 96.94 125 ALA A C 1
ATOM 963 O O . ALA A 1 125 ? 12.047 -6.547 -0.917 1 96.94 125 ALA A O 1
ATOM 964 N N . VAL A 1 126 ? 12.297 -6.68 1.271 1 94.38 126 VAL A N 1
ATOM 965 C CA . VAL A 1 126 ? 13.742 -6.453 1.203 1 94.38 126 VAL A CA 1
ATOM 966 C C . VAL A 1 126 ? 14.398 -7.57 0.398 1 94.38 126 VAL A C 1
ATOM 968 O O . VAL A 1 126 ? 15.234 -7.309 -0.471 1 94.38 126 VAL A O 1
ATOM 971 N N . THR A 1 127 ? 14.008 -8.758 0.693 1 96.81 127 THR A N 1
ATOM 972 C CA . THR A 1 127 ? 14.555 -9.914 -0.008 1 96.81 127 THR A CA 1
ATOM 973 C C . THR A 1 127 ? 14.195 -9.867 -1.491 1 96.81 127 THR A C 1
ATOM 975 O O . THR A 1 127 ? 15.047 -10.102 -2.35 1 96.81 127 THR A O 1
ATOM 978 N N . LEU A 1 128 ? 12.961 -9.562 -1.829 1 97.81 128 LEU A N 1
ATOM 979 C CA . LEU A 1 128 ? 12.516 -9.508 -3.217 1 97.81 128 LEU A CA 1
ATOM 980 C C . LEU A 1 128 ? 13.266 -8.422 -3.984 1 97.81 128 LEU A C 1
ATOM 982 O O . LEU A 1 128 ? 13.617 -8.609 -5.152 1 97.81 128 LEU A O 1
ATOM 986 N N . ARG A 1 129 ? 13.477 -7.324 -3.348 1 96.19 129 ARG A N 1
ATOM 987 C CA . ARG A 1 129 ? 14.195 -6.242 -4.012 1 96.19 129 ARG A CA 1
ATOM 988 C C . ARG A 1 129 ? 15.609 -6.68 -4.402 1 96.19 129 ARG A C 1
ATOM 990 O O . ARG A 1 129 ? 16.078 -6.352 -5.492 1 96.19 129 ARG A O 1
ATOM 997 N N . LYS A 1 130 ? 16.234 -7.367 -3.523 1 95.56 130 LYS A N 1
ATOM 998 C CA . LYS A 1 130 ? 17.562 -7.883 -3.824 1 95.56 130 LYS A CA 1
ATOM 999 C C . LYS A 1 130 ? 17.516 -8.852 -5.004 1 95.56 130 LYS A C 1
ATOM 1001 O O . LYS A 1 130 ? 18.391 -8.797 -5.883 1 95.56 130 LYS A O 1
ATOM 1006 N N . LEU A 1 131 ? 16.578 -9.711 -5.031 1 96 131 LEU A N 1
ATOM 1007 C CA . LEU A 1 131 ? 16.453 -10.711 -6.09 1 96 131 LEU A CA 1
ATOM 1008 C C . LEU A 1 131 ? 16.141 -10.047 -7.43 1 96 131 LEU A C 1
ATOM 1010 O O . LEU A 1 131 ? 16.594 -10.523 -8.477 1 96 131 LEU A O 1
ATOM 1014 N N . LEU A 1 132 ? 15.375 -8.969 -7.387 1 94.5 132 LEU A N 1
ATOM 1015 C CA . LEU A 1 132 ? 14.977 -8.289 -8.617 1 94.5 132 LEU A CA 1
ATOM 1016 C C . LEU A 1 132 ? 16.125 -7.438 -9.156 1 94.5 132 LEU A C 1
ATOM 1018 O O . LEU A 1 132 ? 16.172 -7.16 -10.352 1 94.5 132 LEU A O 1
ATOM 1022 N N . ALA A 1 133 ? 16.938 -6.965 -8.289 1 90.75 133 ALA A N 1
ATOM 1023 C CA . ALA A 1 133 ? 18.062 -6.129 -8.68 1 90.75 133 ALA A CA 1
ATOM 1024 C C . ALA A 1 133 ? 19.188 -6.973 -9.266 1 90.75 133 ALA A C 1
ATOM 1026 O O . ALA A 1 133 ? 20.094 -6.445 -9.922 1 90.75 133 ALA A O 1
ATOM 1027 N N . ALA A 1 134 ? 19.234 -8.234 -8.914 1 82 134 ALA A N 1
ATOM 1028 C CA . ALA A 1 134 ? 20.281 -9.141 -9.375 1 82 134 ALA A CA 1
ATOM 1029 C C . ALA A 1 134 ? 20.062 -9.547 -10.828 1 82 134 ALA A C 1
ATOM 1031 O O . ALA A 1 134 ? 18.922 -9.57 -11.305 1 82 134 ALA A O 1
ATOM 1032 N N . MET B 1 1 ? -18.234 26.562 16.797 1 41.66 1 MET B N 1
ATOM 1033 C CA . MET B 1 1 ? -18.875 25.312 16.406 1 41.66 1 MET B CA 1
ATOM 1034 C C . MET B 1 1 ? -18.062 24.609 15.312 1 41.66 1 MET B C 1
ATOM 1036 O O . MET B 1 1 ? -17.875 25.156 14.234 1 41.66 1 MET B O 1
ATOM 1040 N N . SER B 1 2 ? -17.125 23.828 15.82 1 54.44 2 SER B N 1
ATOM 1041 C CA . SER B 1 2 ? -16.25 23.219 14.82 1 54.44 2 SER B CA 1
ATOM 1042 C C . SER B 1 2 ? -17.047 22.578 13.695 1 54.44 2 SER B C 1
ATOM 1044 O O . SER B 1 2 ? -18 21.844 13.953 1 54.44 2 SER B O 1
ATOM 1046 N N . THR B 1 3 ? -17.188 23.141 12.492 1 58.72 3 THR B N 1
ATOM 1047 C CA . THR B 1 3 ? -17.906 22.641 11.328 1 58.72 3 THR B CA 1
ATOM 1048 C C . THR B 1 3 ? -17.672 21.141 11.156 1 58.72 3 THR B C 1
ATOM 1050 O O . THR B 1 3 ? -16.734 20.578 11.727 1 58.72 3 THR B O 1
ATOM 1053 N N . ALA B 1 4 ? -18.766 20.531 10.664 1 61.12 4 ALA B N 1
ATOM 1054 C CA . ALA B 1 4 ? -18.766 19.078 10.438 1 61.12 4 ALA B CA 1
ATOM 1055 C C . ALA B 1 4 ? -17.422 18.625 9.883 1 61.12 4 ALA B C 1
ATOM 1057 O O . ALA B 1 4 ? -16.844 17.641 10.359 1 61.12 4 ALA B O 1
ATOM 1058 N N . PRO B 1 5 ? -16.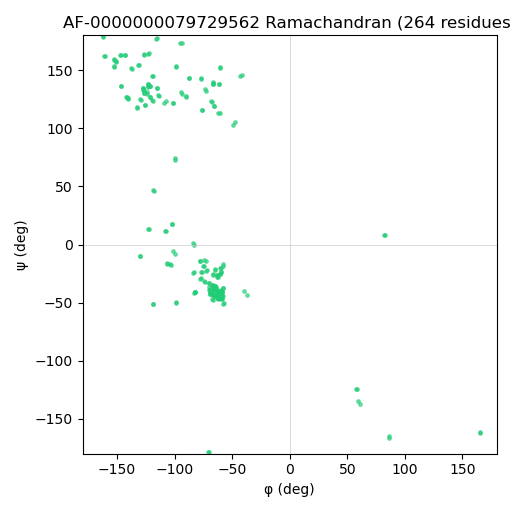906 19.438 9.008 1 69.38 5 PRO B N 1
ATOM 1059 C CA . PRO B 1 5 ? -15.586 19.047 8.5 1 69.38 5 PRO B CA 1
ATOM 1060 C C . PRO B 1 5 ? -14.484 19.188 9.555 1 69.38 5 PRO B C 1
ATOM 1062 O O . PRO B 1 5 ? -13.594 18.328 9.625 1 69.38 5 PRO B O 1
ATOM 1065 N N . ALA B 1 6 ? -14.617 20.188 10.328 1 72.5 6 ALA B N 1
ATOM 1066 C CA . ALA B 1 6 ? -13.617 20.391 11.375 1 72.5 6 ALA B CA 1
ATOM 1067 C C . ALA B 1 6 ? -13.68 19.281 12.422 1 72.5 6 ALA B C 1
ATOM 1069 O O . ALA B 1 6 ? -12.648 18.812 12.906 1 72.5 6 ALA B O 1
ATOM 1070 N N . ARG B 1 7 ? -14.883 18.922 12.695 1 80.5 7 ARG B N 1
ATOM 1071 C CA . ARG B 1 7 ? -15.078 17.875 13.695 1 80.5 7 ARG B CA 1
ATOM 1072 C C . ARG B 1 7 ? -14.5 16.547 13.211 1 80.5 7 ARG B C 1
ATOM 1074 O O . ARG B 1 7 ? -13.883 15.812 13.977 1 80.5 7 ARG B O 1
ATOM 1081 N N . ARG B 1 8 ? -14.633 16.359 11.945 1 91.06 8 ARG B N 1
ATOM 1082 C CA . ARG B 1 8 ? -14.094 15.125 11.398 1 91.06 8 ARG B CA 1
ATOM 1083 C C . ARG B 1 8 ? -12.57 15.133 11.43 1 91.06 8 ARG B C 1
ATOM 1085 O O . ARG B 1 8 ? -11.945 14.148 11.828 1 91.06 8 ARG B O 1
ATOM 1092 N N . SER B 1 9 ? -12.07 16.25 11.125 1 94.06 9 SER B N 1
ATOM 1093 C CA . SER B 1 9 ? -10.617 16.375 11.133 1 94.06 9 SER B CA 1
ATOM 1094 C C . SER B 1 9 ? -10.047 16.141 12.531 1 94.06 9 SER B C 1
ATOM 1096 O O . SER B 1 9 ? -9.023 15.477 12.695 1 94.06 9 SER B O 1
ATOM 1098 N N . ASP B 1 10 ? -10.695 16.719 13.461 1 95.56 10 ASP B N 1
ATOM 1099 C CA . ASP B 1 10 ? -10.234 16.531 14.836 1 95.56 10 ASP B CA 1
ATOM 1100 C C . ASP B 1 10 ? -10.266 15.07 15.242 1 95.56 10 ASP B C 1
ATOM 1102 O O . ASP B 1 10 ? -9.359 14.578 15.914 1 95.56 10 ASP B O 1
ATOM 1106 N N . SER B 1 11 ? -11.328 14.398 14.883 1 96.81 11 SER B N 1
ATOM 1107 C CA . SER B 1 11 ? -11.469 12.984 15.203 1 96.81 11 SER B CA 1
ATOM 1108 C C . SER B 1 11 ? -10.398 12.156 14.5 1 96.81 11 SER B C 1
ATOM 1110 O O . SER B 1 11 ? -9.844 11.219 15.086 1 96.81 11 SER B O 1
ATOM 1112 N N . VAL B 1 12 ? -10.125 12.5 13.336 1 97.88 12 VAL B N 1
ATOM 1113 C CA . VAL B 1 12 ? -9.117 11.82 12.539 1 97.88 12 VAL B CA 1
ATOM 1114 C C . VAL B 1 12 ? -7.746 11.977 13.195 1 97.88 12 VAL B C 1
ATOM 1116 O O . VAL B 1 12 ? -7.02 11 13.375 1 97.88 12 VAL B O 1
ATOM 1119 N N . VAL B 1 13 ? -7.449 13.172 13.594 1 98.31 13 VAL B N 1
ATOM 1120 C CA . VAL B 1 13 ? -6.164 13.453 14.219 1 98.31 13 VAL B CA 1
ATOM 1121 C C . VAL B 1 13 ? -6.074 12.727 15.562 1 98.31 13 VAL B C 1
ATOM 1123 O O . VAL B 1 13 ? -5.051 12.117 15.875 1 98.31 13 VAL B O 1
ATOM 1126 N N . SER B 1 14 ? -7.121 12.797 16.266 1 98 14 SER B N 1
ATOM 1127 C CA . SER B 1 14 ? -7.141 12.133 17.562 1 98 14 SER B CA 1
ATOM 1128 C C . SER B 1 14 ? -6.91 10.633 17.422 1 98 14 SER B C 1
ATOM 1130 O O . SER B 1 14 ? -6.109 10.047 18.156 1 98 14 SER B O 1
ATOM 1132 N N . ALA B 1 15 ? -7.574 10 16.5 1 97.81 15 ALA B N 1
ATOM 1133 C CA . ALA B 1 15 ? -7.406 8.57 16.25 1 97.81 15 ALA B CA 1
ATOM 1134 C C . ALA B 1 15 ? -5.965 8.25 15.852 1 97.81 15 ALA B C 1
ATOM 1136 O O . ALA B 1 15 ? -5.383 7.281 16.344 1 97.81 15 ALA B O 1
ATOM 1137 N N . ALA B 1 16 ? -5.379 9.047 14.969 1 98.38 16 ALA B N 1
ATOM 1138 C CA . ALA B 1 16 ? -4.02 8.82 14.484 1 98.38 16 ALA B CA 1
ATOM 1139 C C . ALA B 1 16 ? -3.004 8.977 15.617 1 98.38 16 ALA B C 1
ATOM 1141 O O . ALA B 1 16 ? -2.102 8.148 15.766 1 98.38 16 ALA B O 1
ATOM 1142 N N . ARG B 1 17 ? -3.18 10.031 16.438 1 98.06 17 ARG B N 1
ATOM 1143 C CA . ARG B 1 17 ? -2.266 10.281 17.547 1 98.06 17 ARG B CA 1
ATOM 1144 C C . ARG B 1 17 ? -2.348 9.172 18.594 1 98.06 17 ARG B C 1
ATOM 1146 O O . ARG B 1 17 ? -1.326 8.758 19.141 1 98.06 17 ARG B O 1
ATOM 1153 N N . THR B 1 18 ? -3.479 8.703 18.797 1 97.25 18 THR B N 1
ATOM 1154 C CA . THR B 1 18 ? -3.682 7.648 19.781 1 97.25 18 THR B CA 1
ATOM 1155 C C . THR B 1 18 ? -3.043 6.344 19.312 1 97.25 18 THR B C 1
ATOM 1157 O O . THR B 1 18 ? -2.42 5.633 20.094 1 97.25 18 THR B O 1
ATOM 1160 N N . THR B 1 19 ? -3.197 6.059 18.109 1 97.69 19 THR B N 1
ATOM 1161 C CA . THR B 1 19 ? -2.777 4.77 17.562 1 97.69 19 THR B CA 1
ATOM 1162 C C . THR B 1 19 ? -1.287 4.781 17.234 1 97.69 19 THR B C 1
ATOM 1164 O O . THR B 1 19 ? -0.588 3.791 17.469 1 97.69 19 THR B O 1
ATOM 1167 N N . LEU B 1 20 ? -0.724 5.867 16.656 1 97.81 20 LEU B N 1
ATOM 1168 C CA . LEU B 1 20 ? 0.617 5.883 16.078 1 97.81 20 LEU B CA 1
ATOM 1169 C C . LEU B 1 20 ? 1.596 6.605 17 1 97.81 20 LEU B C 1
ATOM 1171 O O . LEU B 1 20 ? 2.812 6.473 16.844 1 97.81 20 LEU B O 1
ATOM 1175 N N . GLY B 1 21 ? 1.086 7.352 17.906 1 96.94 21 GLY B N 1
ATOM 1176 C CA . GLY B 1 21 ? 1.9 8.016 18.906 1 96.94 21 GLY B CA 1
ATOM 1177 C C . GLY B 1 21 ? 2.93 8.961 18.328 1 96.94 21 GLY B C 1
ATOM 1178 O O . GLY B 1 21 ? 2.609 9.758 17.438 1 96.94 21 GLY B O 1
ATOM 1179 N N . ASP B 1 22 ? 4.191 8.891 18.844 1 97 22 ASP B N 1
ATOM 1180 C CA . ASP B 1 22 ? 5.246 9.844 18.516 1 97 22 ASP B CA 1
ATOM 1181 C C . ASP B 1 22 ? 5.785 9.602 17.109 1 97 22 ASP B C 1
ATOM 1183 O O . ASP B 1 22 ? 6.484 10.453 16.547 1 97 22 ASP B O 1
ATOM 1187 N N . SER B 1 23 ? 5.445 8.469 16.562 1 97.25 23 SER B N 1
ATOM 1188 C CA . SER B 1 23 ? 5.926 8.141 15.234 1 97.25 23 SER B CA 1
ATOM 1189 C C . SER B 1 23 ? 5.133 8.883 14.164 1 97.25 23 SER B C 1
ATOM 1191 O O . SER B 1 23 ? 5.539 8.938 13 1 97.25 23 SER B O 1
ATOM 1193 N N . LEU B 1 24 ? 3.969 9.461 14.57 1 97.94 24 LEU B N 1
ATOM 1194 C CA . LEU B 1 24 ? 3.121 10.18 13.625 1 97.94 24 LEU B CA 1
ATOM 1195 C C . LEU B 1 24 ? 3.795 11.469 13.164 1 97.94 24 LEU B C 1
ATOM 1197 O O . LEU B 1 24 ? 4.168 12.305 13.984 1 97.94 24 LEU B O 1
ATOM 1201 N N . ARG B 1 25 ? 3.945 11.578 11.875 1 97.12 25 ARG B N 1
ATOM 1202 C CA . ARG B 1 25 ? 4.582 12.773 11.328 1 97.12 25 ARG B CA 1
ATOM 1203 C C . ARG B 1 25 ? 3.541 13.766 10.82 1 97.12 25 ARG B C 1
ATOM 1205 O O . ARG B 1 25 ? 3.611 14.961 11.133 1 97.12 25 ARG B O 1
ATOM 1212 N N . SER B 1 26 ? 2.609 13.281 10.008 1 97.56 26 SER B N 1
ATOM 1213 C CA . SER B 1 26 ? 1.592 14.188 9.5 1 97.56 26 SER B CA 1
ATOM 1214 C C . SER B 1 26 ? 0.283 13.461 9.227 1 97.56 26 SER B C 1
ATOM 1216 O O . SER B 1 26 ? 0.272 12.234 9.062 1 97.56 26 SER B O 1
ATOM 1218 N N . VAL B 1 27 ? -0.819 14.18 9.219 1 98.12 27 VAL B N 1
ATOM 1219 C CA . VAL B 1 27 ? -2.146 13.758 8.789 1 98.12 27 VAL B CA 1
ATOM 1220 C C . VAL B 1 27 ? -2.717 14.766 7.789 1 98.12 27 VAL B C 1
ATOM 1222 O O . VAL B 1 27 ? -2.797 15.961 8.086 1 98.12 27 VAL B O 1
ATOM 1225 N N . ILE B 1 28 ? -3.08 14.289 6.676 1 98 28 ILE B N 1
ATOM 1226 C CA . ILE B 1 28 ? -3.641 15.133 5.625 1 98 28 ILE B CA 1
ATOM 1227 C C . ILE B 1 28 ? -4.996 14.578 5.188 1 98 28 ILE B C 1
ATOM 1229 O O . ILE B 1 28 ? -5.102 13.406 4.816 1 98 28 ILE B O 1
ATOM 1233 N N . THR B 1 29 ? -5.992 15.328 5.316 1 97.81 29 THR B N 1
ATOM 1234 C CA . THR B 1 29 ? -7.27 14.977 4.711 1 97.81 29 THR B CA 1
ATOM 1235 C C . THR B 1 29 ? -7.348 15.492 3.275 1 97.81 29 THR B C 1
ATOM 1237 O O . THR B 1 29 ? -6.82 16.562 2.963 1 97.81 29 THR B O 1
ATOM 1240 N N . PHE B 1 30 ? -7.98 14.734 2.355 1 96.88 30 PHE B N 1
ATOM 1241 C CA . PHE B 1 30 ? -7.98 15.203 0.974 1 96.88 30 PHE B CA 1
ATOM 1242 C C . PHE B 1 30 ? -9.203 14.68 0.227 1 96.88 30 PHE B C 1
ATOM 1244 O O . PHE B 1 30 ? -9.828 13.703 0.654 1 96.88 30 PHE B O 1
ATOM 1251 N N . THR B 1 31 ? -9.641 15.367 -0.769 1 95.56 31 THR B N 1
ATOM 1252 C CA . THR B 1 31 ? -10.672 15.023 -1.745 1 95.56 31 THR B CA 1
ATOM 1253 C C . THR B 1 31 ? -10.078 14.922 -3.145 1 95.56 31 THR B C 1
ATOM 1255 O O . THR B 1 31 ? -8.875 15.117 -3.33 1 95.56 31 THR B O 1
ATOM 1258 N N . PRO B 1 32 ? -10.859 14.562 -4.105 1 94.12 32 PRO B N 1
ATOM 1259 C CA . PRO B 1 32 ? -10.312 14.508 -5.465 1 94.12 32 PRO B CA 1
ATOM 1260 C C . PRO B 1 32 ? -9.75 15.844 -5.93 1 94.12 32 PRO B C 1
ATOM 1262 O O . PRO B 1 32 ? -8.93 15.883 -6.852 1 94.12 32 PRO B O 1
ATOM 1265 N N . SER B 1 33 ? -10.07 16.969 -5.309 1 94.44 33 SER B N 1
ATOM 1266 C CA . SER B 1 33 ? -9.68 18.266 -5.871 1 94.44 33 SER B CA 1
ATOM 1267 C C . SER B 1 33 ? -8.992 19.141 -4.824 1 94.44 33 SER B C 1
ATOM 1269 O O . SER B 1 33 ? -8.477 20.203 -5.148 1 94.44 33 SER B O 1
ATOM 1271 N N . ASP B 1 34 ? -9 18.75 -3.537 1 95.88 34 ASP B N 1
ATOM 1272 C CA . ASP B 1 34 ? -8.445 19.594 -2.482 1 95.88 34 ASP B CA 1
ATOM 1273 C C . ASP B 1 34 ? -7.832 18.75 -1.366 1 95.88 34 ASP B C 1
ATOM 1275 O O . ASP B 1 34 ? -8.047 17.547 -1.305 1 95.88 34 ASP B O 1
ATOM 1279 N N . HIS B 1 35 ? -6.992 19.438 -0.536 1 96.81 35 HIS B N 1
ATOM 1280 C CA . HIS B 1 35 ? -6.438 18.766 0.634 1 96.81 35 HIS B CA 1
ATOM 1281 C C . HIS B 1 35 ? -6.121 19.75 1.745 1 96.81 35 HIS B C 1
ATOM 1283 O O . HIS B 1 35 ? -6.016 20.953 1.494 1 96.81 35 HIS B O 1
ATOM 1289 N N . GLU B 1 36 ? -6.043 19.219 2.949 1 97.19 36 GLU B N 1
ATOM 1290 C CA . GLU B 1 36 ? -5.699 20.016 4.129 1 97.19 36 GLU B CA 1
ATOM 1291 C C . GLU B 1 36 ? -4.801 19.219 5.078 1 97.19 36 GLU B C 1
ATOM 1293 O O . GLU B 1 36 ? -5.121 18.094 5.445 1 97.19 36 GLU B O 1
ATOM 1298 N N . VAL B 1 37 ? -3.654 19.891 5.391 1 96.88 37 VAL B N 1
ATOM 1299 C CA . VAL B 1 37 ? -2.818 19.328 6.441 1 96.88 37 VAL B CA 1
ATOM 1300 C C . VAL B 1 37 ? -3.436 19.609 7.809 1 96.88 37 VAL B C 1
ATOM 1302 O O . VAL B 1 37 ? -3.451 20.766 8.258 1 96.88 37 VAL B O 1
ATOM 1305 N N . VAL B 1 38 ? -3.82 18.594 8.484 1 97.75 38 VAL B N 1
ATOM 1306 C CA . VAL B 1 38 ? -4.578 18.828 9.711 1 97.75 38 VAL B CA 1
ATOM 1307 C C . VAL B 1 38 ? -3.703 18.531 10.922 1 97.75 38 VAL B C 1
ATOM 1309 O O . VAL B 1 38 ? -4.062 18.875 12.055 1 97.75 38 VAL B O 1
ATOM 1312 N N . TYR B 1 39 ? -2.652 17.844 10.672 1 97.94 39 TYR B N 1
ATOM 1313 C CA . TYR B 1 39 ? -1.646 17.625 11.703 1 97.94 39 TYR B CA 1
ATOM 1314 C C . TYR B 1 39 ? -0.249 17.562 11.102 1 97.94 39 TYR B C 1
ATOM 1316 O O . TYR B 1 39 ? -0.044 16.922 10.062 1 97.94 39 TYR B O 1
ATOM 1324 N N . LEU B 1 40 ? 0.613 18.203 11.742 1 97.25 40 LEU B N 1
ATOM 1325 C CA . LEU B 1 40 ? 2.041 18.156 11.453 1 97.25 40 LEU B CA 1
ATOM 1326 C C . LEU B 1 40 ? 2.861 18.141 12.734 1 97.25 40 LEU B C 1
ATOM 1328 O O . LEU B 1 40 ? 2.729 19.047 13.57 1 97.25 40 LEU B O 1
ATOM 1332 N N . ARG B 1 41 ? 3.639 17.172 12.773 1 97.12 41 ARG B N 1
ATOM 1333 C CA . ARG B 1 41 ? 4.453 17.078 13.977 1 97.12 41 ARG B CA 1
ATOM 1334 C C . ARG B 1 41 ? 5.34 18.312 14.141 1 97.12 41 ARG B C 1
ATOM 1336 O O . ARG B 1 41 ? 5.863 18.844 13.156 1 97.12 41 ARG B O 1
ATOM 1343 N N . ARG B 1 42 ? 5.688 18.672 15.312 1 93.81 42 ARG B N 1
ATOM 1344 C CA . ARG B 1 42 ? 6.273 19.953 15.664 1 93.81 42 ARG B CA 1
ATOM 1345 C C . ARG B 1 42 ? 7.695 20.078 15.125 1 93.81 42 ARG B C 1
ATOM 1347 O O . ARG B 1 42 ? 8.156 21.172 14.797 1 93.81 42 ARG B O 1
ATOM 1354 N N . ASP B 1 43 ? 8.438 19.016 15.047 1 93 43 ASP B N 1
ATOM 1355 C CA . ASP B 1 43 ? 9.844 19.062 14.664 1 93 43 ASP B CA 1
ATOM 1356 C C . ASP B 1 43 ? 10.008 19.062 13.148 1 93 43 ASP B C 1
ATOM 1358 O O . ASP B 1 43 ? 11.125 19.172 12.633 1 93 43 ASP B O 1
ATOM 1362 N N . LEU B 1 44 ? 8.875 19.047 12.438 1 91.88 44 LEU B N 1
ATOM 1363 C CA . LEU B 1 44 ? 8.953 18.953 10.984 1 91.88 44 LEU B CA 1
ATOM 1364 C C . LEU B 1 44 ? 8.797 20.328 10.344 1 91.88 44 LEU B C 1
ATOM 1366 O O . LEU B 1 44 ? 8.117 21.203 10.891 1 91.88 44 LEU B O 1
ATOM 1370 N N . ALA B 1 45 ? 9.375 20.359 9.242 1 83.81 45 ALA B N 1
ATOM 1371 C CA . ALA B 1 45 ? 9.383 21.625 8.523 1 83.81 45 ALA B CA 1
ATOM 1372 C C . ALA B 1 45 ? 8 21.938 7.953 1 83.81 45 ALA B C 1
ATOM 1374 O O . ALA B 1 45 ? 7.375 21.094 7.32 1 83.81 45 ALA B O 1
ATOM 1375 N N . ASP B 1 46 ? 7.562 23.141 8.172 1 89.94 46 ASP B N 1
ATOM 1376 C CA . ASP B 1 46 ? 6.363 23.656 7.52 1 89.94 46 ASP B CA 1
ATOM 1377 C C . ASP B 1 46 ? 6.688 24.859 6.633 1 89.94 46 ASP B C 1
ATOM 1379 O O . ASP B 1 46 ? 6.043 25.906 6.734 1 89.94 46 ASP B O 1
ATOM 1383 N N . ASP B 1 47 ? 7.699 24.75 5.875 1 90.81 47 ASP B N 1
ATOM 1384 C CA . ASP B 1 47 ? 8.125 25.766 4.93 1 90.81 47 ASP B CA 1
ATOM 1385 C C . ASP B 1 47 ? 7.547 25.516 3.539 1 90.81 47 ASP B C 1
ATOM 1387 O O . ASP B 1 47 ? 6.84 24.531 3.33 1 90.81 47 ASP B O 1
ATOM 1391 N N . PRO B 1 48 ? 7.734 26.406 2.635 1 91.5 48 PRO B N 1
ATOM 1392 C CA . PRO B 1 48 ? 7.121 26.281 1.312 1 91.5 48 PRO B CA 1
ATOM 1393 C C . PRO B 1 48 ? 7.523 25 0.598 1 91.5 48 PRO B C 1
ATOM 1395 O O . PRO B 1 48 ? 6.703 24.375 -0.083 1 91.5 48 PRO B O 1
ATOM 1398 N N . VAL B 1 49 ? 8.773 24.562 0.751 1 88.25 49 VAL B N 1
ATOM 1399 C CA . VAL B 1 49 ? 9.242 23.344 0.1 1 88.25 49 VAL B CA 1
ATOM 1400 C C . VAL B 1 49 ? 8.531 22.125 0.692 1 88.25 49 VAL B C 1
ATOM 1402 O O . VAL B 1 49 ? 8.062 21.25 -0.043 1 88.25 49 VAL B O 1
ATOM 1405 N N . GLY B 1 50 ? 8.477 22.078 2.014 1 89.06 50 GLY B N 1
ATOM 1406 C CA . GLY B 1 50 ? 7.758 21 2.68 1 89.06 50 GLY B CA 1
ATOM 1407 C C . GLY B 1 50 ? 6.289 20.938 2.307 1 89.06 50 GLY B C 1
ATOM 1408 O O . GLY B 1 50 ? 5.742 19.859 2.084 1 89.06 50 GLY B O 1
ATOM 1409 N N . ARG B 1 51 ? 5.715 22.078 2.195 1 92.31 51 ARG B N 1
ATOM 1410 C CA . ARG B 1 51 ? 4.305 22.156 1.823 1 92.31 51 ARG B CA 1
ATOM 1411 C C . ARG B 1 51 ? 4.09 21.672 0.395 1 92.31 51 ARG B C 1
ATOM 1413 O O . ARG B 1 51 ? 3.129 20.938 0.12 1 92.31 51 ARG B O 1
ATOM 1420 N N . ARG B 1 52 ? 4.93 22.078 -0.466 1 91.5 52 ARG B N 1
ATOM 1421 C CA . ARG B 1 52 ? 4.852 21.625 -1.849 1 91.5 52 ARG B CA 1
ATOM 1422 C C . ARG B 1 52 ? 5.027 20.109 -1.932 1 91.5 52 ARG B C 1
ATOM 1424 O O . ARG B 1 52 ? 4.301 19.438 -2.664 1 91.5 52 ARG B O 1
ATOM 1431 N N . THR B 1 53 ? 5.973 19.641 -1.164 1 90.75 53 THR B N 1
ATOM 1432 C CA . THR B 1 53 ? 6.238 18.203 -1.163 1 90.75 53 THR B CA 1
ATOM 1433 C C . THR B 1 53 ? 5.012 17.422 -0.682 1 90.75 53 THR B C 1
ATOM 1435 O O . THR B 1 53 ? 4.613 16.438 -1.306 1 90.75 53 THR B O 1
ATOM 1438 N N . ARG B 1 54 ? 4.41 17.844 0.367 1 92.31 54 ARG B N 1
ATOM 1439 C CA . ARG B 1 54 ? 3.217 17.188 0.886 1 92.31 54 ARG B CA 1
ATOM 1440 C C . ARG B 1 54 ? 2.08 17.219 -0.131 1 92.31 54 ARG B C 1
ATOM 1442 O O . ARG B 1 54 ? 1.353 16.25 -0.3 1 92.31 54 ARG B O 1
ATOM 1449 N N . SER B 1 55 ? 1.968 18.344 -0.78 1 92.75 55 SER B N 1
ATOM 1450 C CA . SER B 1 55 ? 0.941 18.484 -1.809 1 92.75 55 SER B CA 1
ATOM 1451 C C . SER B 1 55 ? 1.157 17.484 -2.943 1 92.75 55 SER B C 1
ATOM 1453 O O . SER B 1 55 ? 0.201 16.891 -3.445 1 92.75 55 SER B O 1
ATOM 1455 N N . GLU B 1 56 ? 2.328 17.312 -3.34 1 90.19 56 GLU B N 1
ATOM 1456 C CA . GLU B 1 56 ? 2.641 16.375 -4.422 1 90.19 56 GLU B CA 1
ATOM 1457 C C . GLU B 1 56 ? 2.377 14.938 -4 1 90.19 56 GLU B C 1
ATOM 1459 O O . GLU B 1 56 ? 1.954 14.117 -4.816 1 90.19 56 GLU B O 1
ATOM 1464 N N . PHE B 1 57 ? 2.641 14.672 -2.758 1 89.88 57 PHE B N 1
ATOM 1465 C CA . PHE B 1 57 ? 2.318 13.352 -2.242 1 89.88 57 PHE B CA 1
ATOM 1466 C C . PHE B 1 57 ? 0.821 13.078 -2.342 1 89.88 57 PHE B C 1
ATOM 1468 O O . PHE B 1 57 ? 0.407 11.984 -2.723 1 89.88 57 PHE B O 1
ATOM 1475 N N . VAL B 1 58 ? 0.117 14.031 -1.963 1 93.5 58 VAL B N 1
ATOM 1476 C CA . VAL B 1 58 ? -1.334 13.906 -2.045 1 93.5 58 VAL B CA 1
ATOM 1477 C C . VAL B 1 58 ? -1.751 13.672 -3.496 1 93.5 58 VAL B C 1
ATOM 1479 O O . VAL B 1 58 ? -2.645 12.875 -3.773 1 93.5 58 VAL B O 1
ATOM 1482 N N . ASP B 1 59 ? -1.127 14.398 -4.414 1 91.69 59 ASP B N 1
ATOM 1483 C CA . ASP B 1 59 ? -1.442 14.25 -5.832 1 91.69 59 ASP B CA 1
ATOM 1484 C C . ASP B 1 59 ? -1.203 12.812 -6.297 1 91.69 59 ASP B C 1
ATOM 1486 O O . ASP B 1 59 ? -1.999 12.266 -7.059 1 91.69 59 ASP B O 1
ATOM 1490 N N . VAL B 1 60 ? -0.182 12.242 -5.852 1 88.75 60 VAL B N 1
ATOM 1491 C CA . VAL B 1 60 ? 0.125 10.859 -6.195 1 88.75 60 VAL B CA 1
ATOM 1492 C C . VAL B 1 60 ? -0.956 9.93 -5.637 1 88.75 60 VAL B C 1
ATOM 1494 O O . VAL B 1 60 ? -1.441 9.039 -6.336 1 88.75 60 VAL B O 1
ATOM 1497 N N . GLU B 1 61 ? -1.329 10.18 -4.422 1 89.88 61 GLU B N 1
ATOM 1498 C CA . GLU B 1 61 ? -2.266 9.289 -3.746 1 89.88 61 GLU B CA 1
ATOM 1499 C C . GLU B 1 61 ? -3.688 9.477 -4.27 1 89.88 61 GLU B C 1
ATOM 1501 O O . GLU B 1 61 ? -4.531 8.594 -4.129 1 89.88 61 GLU B O 1
ATOM 1506 N N . ARG B 1 62 ? -3.934 10.594 -4.922 1 89.44 62 ARG B N 1
ATOM 1507 C CA . ARG B 1 62 ? -5.254 10.875 -5.477 1 89.44 62 ARG B CA 1
ATOM 1508 C C . ARG B 1 62 ? -5.605 9.875 -6.578 1 89.44 62 ARG B C 1
ATOM 1510 O O . ARG B 1 62 ? -6.781 9.672 -6.883 1 89.44 62 ARG B O 1
ATOM 1517 N N . PHE B 1 63 ? -4.598 9.312 -7.086 1 82.12 63 PHE B N 1
ATOM 1518 C CA . PHE B 1 63 ? -4.855 8.266 -8.062 1 82.12 63 PHE B CA 1
ATOM 1519 C C . PHE B 1 63 ? -5.668 7.137 -7.449 1 82.12 63 PHE B C 1
ATOM 1521 O O . PHE B 1 63 ? -6.336 6.383 -8.164 1 82.12 63 PHE B O 1
ATOM 1528 N N . GLY B 1 64 ? -5.613 7.105 -6.195 1 84.44 64 GLY B N 1
ATOM 1529 C CA . GLY B 1 64 ? -6.352 6.07 -5.48 1 84.44 64 GLY B CA 1
ATOM 1530 C C . GLY B 1 64 ? -7.852 6.168 -5.676 1 84.44 64 GLY B C 1
ATOM 1531 O O . GLY B 1 64 ? -8.555 5.16 -5.609 1 84.44 64 GLY B O 1
ATOM 1532 N N . PHE B 1 65 ? -8.312 7.363 -5.926 1 85.12 65 PHE B N 1
ATOM 1533 C CA . PHE B 1 65 ? -9.75 7.512 -6.145 1 85.12 65 PHE B CA 1
ATOM 1534 C C . PHE B 1 65 ? -10.18 6.758 -7.398 1 85.12 65 PHE B C 1
ATOM 1536 O O . PHE B 1 65 ? -11.266 6.168 -7.43 1 85.12 65 PHE B O 1
ATOM 1543 N N . ALA B 1 66 ? -9.352 6.801 -8.344 1 77.06 66 ALA B N 1
ATOM 1544 C CA . ALA B 1 66 ? -9.672 6.133 -9.602 1 77.06 66 ALA B CA 1
ATOM 1545 C C . ALA B 1 66 ? -9.352 4.641 -9.523 1 77.06 66 ALA B C 1
ATOM 1547 O O . ALA B 1 66 ? -10.125 3.812 -10.016 1 77.06 66 ALA B O 1
ATOM 1548 N N . SER B 1 67 ? -8.297 4.254 -8.945 1 77.38 67 SER B N 1
ATOM 1549 C CA . SER B 1 67 ? -7.828 2.875 -8.984 1 77.38 67 SER B CA 1
ATOM 1550 C C . SER B 1 67 ? -8.523 2.02 -7.934 1 77.38 67 SER B C 1
ATOM 1552 O O . SER B 1 67 ? -8.656 0.805 -8.102 1 77.38 67 SER B O 1
ATOM 1554 N N . GLN B 1 68 ? -8.992 2.619 -6.938 1 79.44 68 GLN B N 1
ATOM 1555 C CA . GLN B 1 68 ? -9.586 1.882 -5.824 1 79.44 68 GLN B CA 1
ATOM 1556 C C . GLN B 1 68 ? -10.883 1.19 -6.246 1 79.44 68 GLN B C 1
ATOM 1558 O O . GLN B 1 68 ? -11.156 0.063 -5.828 1 79.44 68 GLN B O 1
ATOM 1563 N N . GLY B 1 69 ? -11.562 1.969 -7 1 76.81 69 GLY B N 1
ATOM 1564 C CA . GLY B 1 69 ? -12.789 1.355 -7.477 1 76.81 69 GLY B CA 1
ATOM 1565 C C . GL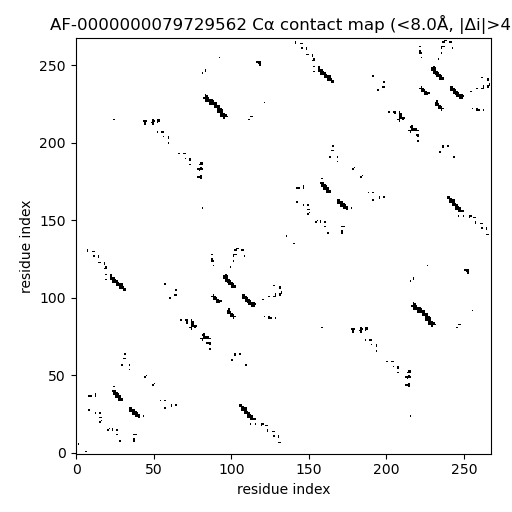Y B 1 69 ? -12.562 0.057 -8.227 1 76.81 69 GLY B C 1
ATOM 1566 O O . GLY B 1 69 ? -13.211 -0.952 -7.949 1 76.81 69 GLY B O 1
ATOM 1567 N N . ARG B 1 70 ? -11.695 0.122 -9.141 1 79 70 ARG B N 1
ATOM 1568 C CA . ARG B 1 70 ? -11.352 -1.069 -9.914 1 79 70 ARG B CA 1
ATOM 1569 C C . ARG B 1 70 ? -10.766 -2.154 -9.016 1 79 70 ARG B C 1
ATOM 1571 O O . ARG B 1 70 ? -11.148 -3.322 -9.109 1 79 70 ARG B O 1
ATOM 1578 N N . PHE B 1 71 ? -9.922 -1.845 -8.141 1 85.56 71 PHE B N 1
ATOM 1579 C CA . PHE B 1 71 ? -9.312 -2.795 -7.219 1 85.56 71 PHE B CA 1
ATOM 1580 C C . PHE B 1 71 ? -10.367 -3.471 -6.355 1 85.56 71 PHE B C 1
ATOM 1582 O O . PHE B 1 71 ? -10.367 -4.695 -6.203 1 85.56 71 PHE B O 1
ATOM 1589 N N . ASN B 1 72 ? -11.258 -2.676 -5.875 1 82.25 72 ASN B N 1
ATOM 1590 C CA . ASN B 1 72 ? -12.305 -3.205 -5.008 1 82.25 72 ASN B CA 1
ATOM 1591 C C . ASN B 1 72 ? -13.172 -4.227 -5.734 1 82.25 72 ASN B C 1
ATOM 1593 O O . ASN B 1 72 ? -13.539 -5.258 -5.164 1 82.25 72 ASN B O 1
ATOM 1597 N N . ARG B 1 73 ? -13.523 -3.85 -6.887 1 82.38 73 ARG B N 1
ATOM 1598 C CA . ARG B 1 73 ? -14.344 -4.77 -7.672 1 82.38 73 ARG B CA 1
ATOM 1599 C C . ARG B 1 73 ? -13.609 -6.09 -7.898 1 82.38 73 ARG B C 1
ATOM 1601 O O . ARG B 1 73 ? -14.188 -7.164 -7.703 1 82.38 73 ARG B O 1
ATOM 1608 N N . LEU B 1 74 ? -12.359 -6.027 -8.211 1 82.81 74 LEU B N 1
ATOM 1609 C CA . LEU B 1 74 ? -11.562 -7.215 -8.508 1 82.81 74 LEU B CA 1
ATOM 1610 C C . LEU B 1 74 ? -11.344 -8.055 -7.258 1 82.81 74 LEU B C 1
ATOM 1612 O O . LEU B 1 74 ? -11.445 -9.281 -7.305 1 82.81 74 LEU B O 1
ATOM 1616 N N . SER B 1 75 ? -11.055 -7.438 -6.156 1 84.25 75 SER B N 1
ATOM 1617 C CA . SER B 1 75 ? -10.688 -8.133 -4.926 1 84.25 75 SER B CA 1
ATOM 1618 C C . SER B 1 75 ? -11.898 -8.812 -4.289 1 84.25 75 SER B C 1
ATOM 1620 O O . SER B 1 75 ? -11.75 -9.75 -3.506 1 84.25 75 SER B O 1
ATOM 1622 N N . ALA B 1 76 ? -13.062 -8.344 -4.598 1 78.88 76 ALA B N 1
ATOM 1623 C CA . ALA B 1 76 ? -14.289 -8.828 -3.965 1 78.88 76 ALA B CA 1
ATOM 1624 C C . ALA B 1 76 ? -15 -9.836 -4.855 1 78.88 76 ALA B C 1
ATOM 1626 O O . ALA B 1 76 ? -16.047 -10.383 -4.473 1 78.88 76 ALA B O 1
ATOM 1627 N N . GLU B 1 77 ? -14.508 -9.984 -6.105 1 77 77 GLU B N 1
ATOM 1628 C CA . GLU B 1 77 ? -15.18 -10.906 -7.02 1 77 77 GLU B CA 1
ATOM 1629 C C . GLU B 1 77 ? -15.172 -12.328 -6.473 1 77 77 GLU B C 1
ATOM 1631 O O . GLU B 1 77 ? -14.117 -12.938 -6.309 1 77 77 GLU B O 1
ATOM 1636 N N . HIS B 1 78 ? -16.344 -12.758 -6.156 1 76.5 78 HIS B N 1
ATOM 1637 C CA . HIS B 1 78 ? -16.5 -14.078 -5.547 1 76.5 78 HIS B CA 1
ATOM 1638 C C . HIS B 1 78 ? -16.125 -15.188 -6.527 1 76.5 78 HIS B C 1
ATOM 1640 O O . HIS B 1 78 ? -16.469 -15.109 -7.707 1 76.5 78 HIS B O 1
ATOM 1646 N N . GLY B 1 79 ? -15.438 -16.172 -5.91 1 74.12 79 GLY B N 1
ATOM 1647 C CA . GLY B 1 79 ? -15.125 -17.359 -6.695 1 74.12 79 GLY B CA 1
ATOM 1648 C C . GLY B 1 79 ? -13.906 -17.188 -7.582 1 74.12 79 GLY B C 1
ATOM 1649 O O . GLY B 1 79 ? -13.664 -17.984 -8.484 1 74.12 79 GLY B O 1
ATOM 1650 N N . THR B 1 80 ? -13.25 -16.062 -7.367 1 78.12 80 THR B N 1
ATOM 1651 C CA . THR B 1 80 ? -12.078 -15.812 -8.211 1 78.12 80 THR B CA 1
ATOM 1652 C C . THR B 1 80 ? -10.828 -15.617 -7.359 1 78.12 80 THR B C 1
ATOM 1654 O O . THR B 1 80 ? -10.914 -15.531 -6.133 1 78.12 80 THR B O 1
ATOM 1657 N N . GLU B 1 81 ? -9.711 -15.695 -8.008 1 80.25 81 GLU B N 1
ATOM 1658 C CA . GLU B 1 81 ? -8.43 -15.336 -7.402 1 80.25 81 GLU B CA 1
ATOM 1659 C C . GLU B 1 81 ? -7.879 -14.047 -7.992 1 80.25 81 GLU B C 1
ATOM 1661 O O . GLU B 1 81 ? -7.746 -13.922 -9.211 1 80.25 81 GLU B O 1
ATOM 1666 N N . PRO B 1 82 ? -7.672 -13.078 -7.023 1 75.56 82 PRO B N 1
ATOM 1667 C CA . PRO B 1 82 ? -7.672 -13.18 -5.562 1 75.56 82 PRO B CA 1
ATOM 1668 C C . PRO B 1 82 ? -9.031 -12.836 -4.945 1 75.56 82 PRO B C 1
ATOM 1670 O O . PRO B 1 82 ? -9.734 -11.953 -5.445 1 75.56 82 PRO B O 1
ATOM 1673 N N . GLU B 1 83 ? -9.57 -13.609 -4.07 1 84.88 83 GLU B N 1
ATOM 1674 C CA . GLU B 1 83 ? -10.734 -13.312 -3.238 1 84.88 83 GLU B CA 1
ATOM 1675 C C . GLU B 1 83 ? -10.312 -12.875 -1.838 1 84.88 83 GLU B C 1
ATOM 1677 O O . GLU B 1 83 ? -10.492 -13.617 -0.87 1 84.88 83 GLU B O 1
ATOM 1682 N N . ILE B 1 84 ? -9.773 -11.609 -1.837 1 88.38 84 ILE B N 1
ATOM 1683 C CA . ILE B 1 84 ? -9.125 -11.172 -0.602 1 88.38 84 ILE B CA 1
ATOM 1684 C C . ILE B 1 84 ? -10 -10.133 0.099 1 88.38 84 ILE B C 1
ATOM 1686 O O . ILE B 1 84 ? -9.539 -9.453 1.021 1 88.38 84 ILE B O 1
ATOM 1690 N N . GLY B 1 85 ? -11.25 -9.938 -0.316 1 90 85 GLY B N 1
ATOM 1691 C CA . GLY B 1 85 ? -12.203 -9.102 0.399 1 90 85 GLY B CA 1
ATOM 1692 C C . GLY B 1 85 ? -12.117 -7.641 0.019 1 90 85 GLY B C 1
ATOM 1693 O O . GLY B 1 85 ? -11.516 -7.289 -0.998 1 90 85 GLY B O 1
ATOM 1694 N N . GLU B 1 86 ? -12.734 -6.793 0.798 1 88.56 86 GLU B N 1
ATOM 1695 C CA . GLU B 1 86 ? -12.844 -5.367 0.511 1 88.56 86 GLU B CA 1
ATOM 1696 C C . GLU B 1 86 ? -11.539 -4.637 0.817 1 88.56 86 GLU B C 1
ATOM 1698 O O . GLU B 1 86 ? -10.883 -4.922 1.821 1 88.56 86 GLU B O 1
ATOM 1703 N N . TYR B 1 87 ? -11.281 -3.73 0.016 1 89.81 87 TYR B N 1
ATOM 1704 C CA . TYR B 1 87 ? -10.125 -2.861 0.203 1 89.81 87 TYR B CA 1
ATOM 1705 C C . TYR B 1 87 ? -10.289 -1.993 1.444 1 89.81 87 TYR B C 1
ATOM 1707 O O . TYR B 1 87 ? -11.352 -1.404 1.66 1 89.81 87 TYR B O 1
ATOM 1715 N N . VAL B 1 88 ? -9.188 -1.874 2.188 1 92.69 88 VAL B N 1
ATOM 1716 C CA . VAL B 1 88 ? -9.242 -1.124 3.438 1 92.69 88 VAL B CA 1
ATOM 1717 C C . VAL B 1 88 ? -8.289 0.065 3.373 1 92.69 88 VAL B C 1
ATOM 1719 O O . VAL B 1 88 ? -8.695 1.208 3.594 1 92.69 88 VAL B O 1
ATOM 1722 N N . ALA B 1 89 ? -7.074 -0.214 3 1 94.81 89 ALA B N 1
ATOM 1723 C CA . ALA B 1 89 ? -6.062 0.842 2.992 1 94.81 89 ALA B CA 1
ATOM 1724 C C . ALA B 1 89 ? -4.879 0.463 2.107 1 94.81 89 ALA B C 1
ATOM 1726 O O . ALA B 1 89 ? -4.734 -0.698 1.719 1 94.81 89 ALA B O 1
ATOM 1727 N N . THR B 1 90 ? -4.117 1.395 1.742 1 93.69 90 THR B N 1
ATOM 1728 C CA . THR B 1 90 ? -2.824 1.201 1.097 1 93.69 90 THR B CA 1
ATOM 1729 C C . THR B 1 90 ? -1.693 1.716 1.983 1 93.69 90 THR B C 1
ATOM 1731 O O . THR B 1 90 ? -1.782 2.814 2.535 1 93.69 90 THR B O 1
ATOM 1734 N N . ILE B 1 91 ? -0.706 0.97 2.088 1 95.38 91 ILE B N 1
ATOM 1735 C CA . ILE B 1 91 ? 0.487 1.366 2.828 1 95.38 91 ILE B CA 1
ATOM 1736 C C . ILE B 1 91 ? 1.703 1.326 1.906 1 95.38 91 ILE B C 1
ATOM 1738 O O . ILE B 1 91 ? 1.947 0.321 1.233 1 95.38 91 ILE B O 1
ATOM 1742 N N . ARG B 1 92 ? 2.393 2.381 1.855 1 93.94 92 ARG B N 1
ATOM 1743 C CA . ARG B 1 92 ? 3.688 2.412 1.182 1 93.94 92 ARG B CA 1
ATOM 1744 C C . ARG B 1 92 ? 4.832 2.342 2.188 1 93.94 92 ARG B C 1
ATOM 1746 O O . ARG B 1 92 ? 4.941 3.197 3.07 1 93.94 92 ARG B O 1
ATOM 1753 N N . VAL B 1 93 ? 5.598 1.354 1.997 1 94.5 93 VAL B N 1
ATOM 1754 C CA . VAL B 1 93 ? 6.738 1.107 2.875 1 94.5 93 VAL B CA 1
ATOM 1755 C C . VAL B 1 93 ? 7.977 1.817 2.33 1 94.5 93 VAL B C 1
ATOM 1757 O O . VAL B 1 93 ? 8.336 1.643 1.164 1 94.5 93 VAL B O 1
ATOM 1760 N N . CYS B 1 94 ? 8.578 2.576 3.172 1 93.44 94 CYS B N 1
ATOM 1761 C CA . CYS B 1 94 ? 9.828 3.25 2.846 1 93.44 94 CYS B CA 1
ATOM 1762 C C . CYS B 1 94 ? 10.898 2.947 3.889 1 93.44 94 CYS B C 1
ATOM 1764 O O . CYS B 1 94 ? 10.586 2.461 4.977 1 93.44 94 CYS B O 1
ATOM 1766 N N . SER B 1 95 ? 12.125 3.195 3.605 1 91.94 95 SER B N 1
ATOM 1767 C CA . SER B 1 95 ? 13.2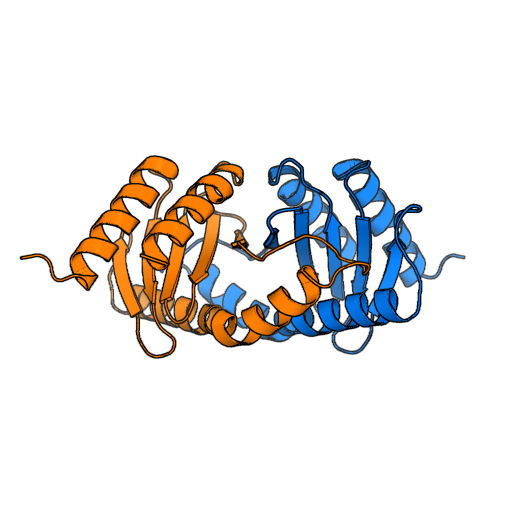42 2.797 4.457 1 91.94 95 SER B CA 1
ATOM 1768 C C . SER B 1 95 ? 13.172 3.49 5.816 1 91.94 95 SER B C 1
ATOM 1770 O O . SER B 1 95 ? 13.672 2.961 6.812 1 91.94 95 SER B O 1
ATOM 1772 N N . ASN B 1 96 ? 12.531 4.676 5.891 1 94 96 ASN B N 1
ATOM 1773 C CA . ASN B 1 96 ? 12.562 5.422 7.145 1 94 96 ASN B CA 1
ATOM 1774 C C . ASN B 1 96 ? 11.156 5.699 7.664 1 94 96 ASN B C 1
ATOM 1776 O O . ASN B 1 96 ? 10.969 6.523 8.562 1 94 96 ASN B O 1
ATOM 1780 N N . GLY B 1 97 ? 10.203 5.031 7.113 1 94.69 97 GLY B N 1
ATOM 1781 C CA . GLY B 1 97 ? 8.844 5.266 7.59 1 94.69 97 GLY B CA 1
ATOM 1782 C C . GLY B 1 97 ? 7.781 4.719 6.656 1 94.69 97 GLY B C 1
ATOM 1783 O O . GLY B 1 97 ? 8.047 3.805 5.871 1 94.69 97 GLY B O 1
ATOM 1784 N N . PHE B 1 98 ? 6.551 5.25 6.867 1 95.62 98 PHE B N 1
ATOM 1785 C CA . PHE B 1 98 ? 5.418 4.742 6.105 1 95.62 98 PHE B CA 1
ATOM 1786 C C . PHE B 1 98 ? 4.539 5.887 5.613 1 95.62 98 PHE B C 1
ATOM 1788 O O . PHE B 1 98 ? 4.484 6.949 6.238 1 95.62 98 PHE B O 1
ATOM 1795 N N . VAL B 1 99 ? 3.92 5.664 4.543 1 94.75 99 VAL B N 1
ATOM 1796 C CA . VAL B 1 99 ? 2.785 6.453 4.074 1 94.75 99 VAL B CA 1
ATOM 1797 C C . VAL B 1 99 ? 1.548 5.566 3.967 1 94.75 99 VAL B C 1
ATOM 1799 O O . VAL B 1 99 ? 1.569 4.543 3.279 1 94.75 99 VAL B O 1
ATOM 1802 N N . ALA B 1 100 ? 0.525 5.902 4.609 1 96.19 100 ALA B N 1
ATOM 1803 C CA . ALA B 1 100 ? -0.713 5.129 4.551 1 96.19 100 ALA B CA 1
ATOM 1804 C C . ALA B 1 100 ? -1.879 5.996 4.082 1 96.19 100 ALA B C 1
ATOM 1806 O O . ALA B 1 100 ? -2.004 7.152 4.492 1 96.19 100 ALA B O 1
ATOM 1807 N N . ARG B 1 101 ? -2.66 5.402 3.246 1 96.31 101 ARG B N 1
ATOM 1808 C CA . ARG B 1 101 ? -3.811 6.121 2.703 1 96.31 101 ARG B CA 1
ATOM 1809 C C . ARG B 1 101 ? -5.094 5.32 2.896 1 96.31 101 ARG B C 1
ATOM 1811 O O . ARG B 1 101 ? -5.125 4.113 2.648 1 96.31 101 ARG B O 1
ATOM 1818 N N . VAL B 1 102 ? -6.09 5.98 3.324 1 96.06 102 VAL B N 1
ATOM 1819 C CA . VAL B 1 102 ? -7.445 5.441 3.416 1 96.06 102 VAL B CA 1
ATOM 1820 C C . VAL B 1 102 ? -8.406 6.332 2.631 1 96.06 102 VAL B C 1
ATOM 1822 O O . VAL B 1 102 ? -8.383 7.555 2.764 1 96.06 102 VAL B O 1
ATOM 1825 N N . ILE B 1 103 ? -9.211 5.723 1.795 1 94.38 103 ILE B N 1
ATOM 1826 C CA . ILE B 1 103 ? -10.203 6.461 1.026 1 94.38 103 ILE B CA 1
ATOM 1827 C C . ILE B 1 103 ? -11.578 5.824 1.222 1 94.38 103 ILE B C 1
ATOM 1829 O O . ILE B 1 103 ? -11.727 4.605 1.131 1 94.38 103 ILE B O 1
ATOM 1833 N N . VAL B 1 104 ? -12.555 6.59 1.485 1 93.06 104 VAL B N 1
ATOM 1834 C CA . VAL B 1 104 ? -13.961 6.215 1.521 1 93.06 104 VAL B CA 1
ATOM 1835 C C . VAL B 1 104 ? -14.789 7.238 0.747 1 93.06 104 VAL B C 1
ATOM 1837 O O . VAL B 1 104 ? -14.875 8.406 1.141 1 93.06 104 VAL B O 1
ATOM 1840 N N . GLY B 1 105 ? -15.469 6.746 -0.346 1 91 105 GLY B N 1
ATOM 1841 C CA . GLY B 1 105 ? -16.141 7.707 -1.21 1 91 105 GLY B CA 1
ATOM 1842 C C . GLY B 1 105 ? -15.203 8.75 -1.784 1 91 105 GLY B C 1
ATOM 1843 O O . GLY B 1 105 ? -14.18 8.406 -2.389 1 91 105 GLY B O 1
ATOM 1844 N N . ASP B 1 106 ? -15.5 10.008 -1.568 1 92.56 106 ASP B N 1
ATOM 1845 C CA . ASP B 1 106 ? -14.688 11.086 -2.119 1 92.56 106 ASP B CA 1
ATOM 1846 C C . ASP B 1 106 ? -13.781 11.688 -1.051 1 92.56 106 ASP B C 1
ATOM 1848 O O . ASP B 1 106 ? -13.289 12.805 -1.21 1 92.56 106 ASP B O 1
ATOM 1852 N N . HIS B 1 107 ? -13.562 11.008 0.028 1 94.56 107 HIS B N 1
ATOM 1853 C CA . HIS B 1 107 ? -12.727 11.523 1.108 1 94.56 107 HIS B CA 1
ATOM 1854 C C . HIS B 1 107 ? -11.547 10.586 1.381 1 94.56 107 HIS B C 1
ATOM 1856 O O . HIS B 1 107 ? -11.711 9.367 1.415 1 94.56 107 HIS B O 1
ATOM 1862 N N . GLY B 1 108 ? -10.461 11.195 1.536 1 96.12 108 GLY B N 1
ATOM 1863 C CA . GLY B 1 108 ? -9.266 10.43 1.854 1 96.12 108 GLY B CA 1
ATOM 1864 C C . GLY B 1 108 ? -8.484 11.008 3.021 1 96.12 108 GLY B C 1
ATOM 1865 O O . GLY B 1 108 ? -8.633 12.18 3.355 1 96.12 108 GLY B O 1
ATOM 1866 N N . VAL B 1 109 ? -7.742 10.172 3.678 1 97.69 109 VAL B N 1
ATOM 1867 C CA . VAL B 1 109 ? -6.777 10.555 4.703 1 97.69 109 VAL B CA 1
ATOM 1868 C C . VAL B 1 109 ? -5.41 9.953 4.379 1 97.69 109 VAL B C 1
ATOM 1870 O O . VAL B 1 109 ? -5.312 8.766 4.043 1 97.69 109 VAL B O 1
ATOM 1873 N N . LEU B 1 110 ? -4.465 10.75 4.422 1 97.06 110 LEU B N 1
ATOM 1874 C CA . LEU B 1 110 ? -3.07 10.359 4.246 1 97.06 110 LEU B CA 1
ATOM 1875 C C . LEU B 1 110 ? -2.283 10.562 5.535 1 97.06 110 LEU B C 1
ATOM 1877 O O . LEU B 1 110 ? -2.326 11.641 6.129 1 97.06 110 LEU B O 1
ATOM 1881 N N . VAL B 1 111 ? -1.602 9.523 5.941 1 97.44 111 VAL B N 1
ATOM 1882 C CA . VAL B 1 111 ? -0.798 9.586 7.156 1 97.44 111 VAL B CA 1
ATOM 1883 C C . VAL B 1 111 ? 0.653 9.234 6.836 1 97.44 111 VAL B C 1
ATOM 1885 O O . VAL B 1 111 ? 0.92 8.297 6.086 1 97.44 111 VAL B O 1
ATOM 1888 N N . THR B 1 112 ? 1.545 9.977 7.363 1 96.19 112 THR B N 1
ATOM 1889 C CA . THR B 1 112 ? 2.963 9.648 7.266 1 96.19 112 THR B CA 1
ATOM 1890 C C . THR B 1 112 ? 3.566 9.43 8.648 1 96.19 112 THR B C 1
ATOM 1892 O O . THR B 1 112 ? 3.16 10.07 9.617 1 96.19 112 THR B O 1
ATOM 1895 N N . THR B 1 113 ? 4.484 8.539 8.742 1 97.06 113 THR B N 1
ATOM 1896 C CA . THR B 1 113 ? 5.066 8.195 10.039 1 97.06 113 THR B CA 1
ATOM 1897 C C . THR B 1 113 ? 6.559 7.906 9.898 1 97.06 113 THR B C 1
ATOM 1899 O O . THR B 1 113 ? 7.055 7.68 8.789 1 97.06 113 THR B O 1
ATOM 1902 N N . ASP B 1 114 ? 7.25 7.938 11.094 1 96.31 114 ASP B N 1
ATOM 1903 C CA . ASP B 1 114 ? 8.531 7.25 11.219 1 96.31 114 ASP B CA 1
ATOM 1904 C C . ASP B 1 114 ? 8.344 5.734 11.219 1 96.31 114 ASP B C 1
ATOM 1906 O O . ASP B 1 114 ? 7.238 5.238 10.992 1 96.31 114 ASP B O 1
ATOM 1910 N N . GLU B 1 115 ? 9.438 5.055 11.352 1 94.81 115 GLU B N 1
ATOM 1911 C CA . GLU B 1 115 ? 9.352 3.602 11.484 1 94.81 115 GLU B CA 1
ATOM 1912 C C . GLU B 1 115 ? 8.562 3.209 12.734 1 94.81 115 GLU B C 1
ATOM 1914 O O . GLU B 1 115 ? 8.703 3.834 13.781 1 94.81 115 GLU B O 1
ATOM 1919 N N . LEU B 1 116 ? 7.719 2.223 12.625 1 95.38 116 LEU B N 1
ATOM 1920 C CA . LEU B 1 116 ? 6.941 1.636 13.711 1 95.38 116 LEU B CA 1
ATOM 1921 C C . LEU B 1 116 ? 6.41 0.262 13.32 1 95.38 116 LEU B C 1
ATOM 1923 O O . LEU B 1 116 ? 6.746 -0.258 12.25 1 95.38 116 LEU B O 1
ATOM 1927 N N . ASP B 1 117 ? 5.754 -0.339 14.172 1 94.25 117 ASP B N 1
ATOM 1928 C CA . ASP B 1 117 ? 5.098 -1.597 13.828 1 94.25 117 ASP B CA 1
ATOM 1929 C C . ASP B 1 117 ? 3.996 -1.376 12.797 1 94.25 117 ASP B C 1
ATOM 1931 O O . ASP B 1 117 ? 2.996 -0.711 13.078 1 94.25 117 ASP B O 1
ATOM 1935 N N . ILE B 1 118 ? 4.129 -1.966 11.695 1 94.12 118 ILE B N 1
ATOM 1936 C CA . ILE B 1 118 ? 3.254 -1.732 10.547 1 94.12 118 ILE B CA 1
ATOM 1937 C C . ILE B 1 118 ? 1.847 -2.232 10.867 1 94.12 118 ILE B C 1
ATOM 1939 O O . ILE B 1 118 ? 0.872 -1.791 10.25 1 94.12 118 ILE B O 1
ATOM 1943 N N . GLY B 1 119 ? 1.682 -3.176 11.742 1 93.44 119 GLY B N 1
ATOM 1944 C CA . GLY B 1 119 ? 0.375 -3.668 12.148 1 93.44 119 GLY B CA 1
ATOM 1945 C C . GLY B 1 119 ? -0.51 -2.592 12.75 1 93.44 119 GLY B C 1
ATOM 1946 O O . GLY B 1 119 ? -1.734 -2.73 12.773 1 93.44 119 GLY B O 1
ATOM 1947 N N . SER B 1 120 ? 0.104 -1.556 13.273 1 93.12 120 SER B N 1
ATOM 1948 C CA . SER B 1 120 ? -0.638 -0.45 13.867 1 93.12 120 SER B CA 1
ATOM 1949 C C . SER B 1 120 ? -1.541 0.228 12.844 1 93.12 120 SER B C 1
ATOM 1951 O O . SER B 1 120 ? -2.588 0.774 13.195 1 93.12 120 SER B O 1
ATOM 1953 N N . PHE B 1 121 ? -1.19 0.13 11.625 1 94.81 121 PHE B N 1
ATOM 1954 C CA . PHE B 1 121 ? -1.967 0.811 10.594 1 94.81 121 PHE B CA 1
ATOM 1955 C C . PHE B 1 121 ? -3.293 0.098 10.359 1 94.81 121 PHE B C 1
ATOM 1957 O O . PHE B 1 121 ? -4.277 0.725 9.961 1 94.81 121 PHE B O 1
ATOM 1964 N N . GLU B 1 122 ? -3.312 -1.179 10.508 1 92.94 122 GLU B N 1
ATOM 1965 C CA . GLU B 1 122 ? -4.559 -1.909 10.289 1 92.94 122 GLU B CA 1
ATOM 1966 C C . GLU B 1 122 ? -5.656 -1.414 11.219 1 92.94 122 GLU B C 1
ATOM 1968 O O . GLU B 1 122 ? -6.781 -1.153 10.781 1 92.94 122 GLU B O 1
ATOM 1973 N N . GLU B 1 123 ? -5.309 -1.289 12.453 1 91.19 123 GLU B N 1
ATOM 1974 C CA . GLU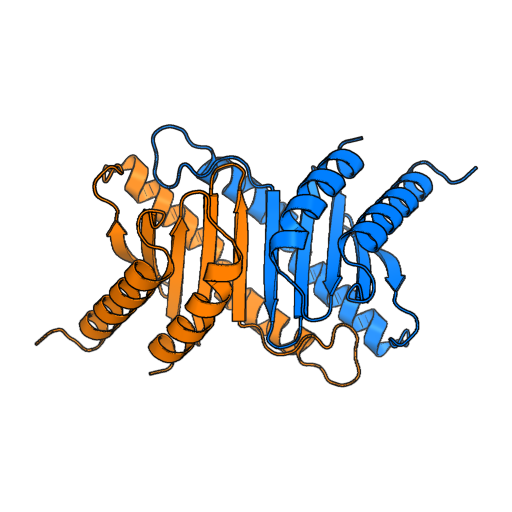 B 1 123 ? -6.27 -0.776 13.43 1 91.19 123 GLU B CA 1
ATOM 1975 C C . GLU B 1 123 ? -6.684 0.654 13.094 1 91.19 123 GLU B C 1
ATOM 1977 O O . GLU B 1 123 ? -7.863 0.996 13.156 1 91.19 123 GLU B O 1
ATOM 1982 N N . LEU B 1 124 ? -5.746 1.416 12.75 1 97.25 124 LEU B N 1
ATOM 1983 C CA . LEU B 1 124 ? -6.027 2.805 12.406 1 97.25 124 LEU B CA 1
ATOM 1984 C C . LEU B 1 124 ? -6.941 2.887 11.18 1 97.25 124 LEU B C 1
ATOM 1986 O O . LEU B 1 124 ? -7.883 3.678 11.164 1 97.25 124 LEU B O 1
ATOM 1990 N N . ALA B 1 125 ? -6.625 2.096 10.234 1 96.81 125 ALA B N 1
ATOM 1991 C CA . ALA B 1 125 ? -7.371 2.133 8.977 1 96.81 125 ALA B CA 1
ATOM 1992 C C . ALA B 1 125 ? -8.859 1.863 9.211 1 96.81 125 ALA B C 1
ATOM 1994 O O . ALA B 1 125 ? -9.719 2.547 8.648 1 96.81 125 ALA B O 1
ATOM 1995 N N . VAL B 1 126 ? -9.148 0.895 10.016 1 94 126 VAL B N 1
ATOM 1996 C CA . VAL B 1 126 ? -10.539 0.552 10.312 1 94 126 VAL B CA 1
ATOM 1997 C C . VAL B 1 126 ? -11.234 1.74 10.977 1 94 126 VAL B C 1
ATOM 1999 O O . VAL B 1 126 ? -12.359 2.094 10.602 1 94 126 VAL B O 1
ATOM 2002 N N . THR B 1 127 ? -10.555 2.324 11.906 1 96.69 127 THR B N 1
ATOM 2003 C CA . THR B 1 127 ? -11.102 3.479 12.609 1 96.69 127 THR B CA 1
ATOM 2004 C C . THR B 1 127 ? -11.312 4.648 11.648 1 96.69 127 THR B C 1
ATOM 2006 O O . THR B 1 127 ? -12.359 5.293 11.664 1 96.69 127 THR B O 1
ATOM 2009 N N . LEU B 1 128 ? -10.352 4.934 10.797 1 97.69 128 LEU B N 1
ATOM 2010 C CA . LEU B 1 128 ? -10.445 6.043 9.852 1 97.69 128 LEU B CA 1
ATOM 2011 C C . LEU B 1 128 ? -11.594 5.828 8.875 1 97.69 128 LEU B C 1
ATOM 2013 O O . LEU B 1 128 ? -12.297 6.773 8.516 1 97.69 128 LEU B O 1
ATOM 2017 N N . ARG B 1 129 ? -11.758 4.629 8.461 1 96.06 129 ARG B N 1
ATOM 2018 C CA . ARG B 1 129 ? -12.844 4.336 7.531 1 96.06 129 ARG B CA 1
ATOM 2019 C C . ARG B 1 129 ? -14.203 4.656 8.156 1 96.06 129 ARG B C 1
ATOM 2021 O O . ARG B 1 129 ? -15.078 5.203 7.492 1 96.06 129 ARG B O 1
ATOM 2028 N N . LYS B 1 130 ? -14.344 4.293 9.375 1 95.5 130 LYS B N 1
ATOM 2029 C CA . LYS B 1 130 ? -15.578 4.605 10.078 1 95.5 130 LYS B CA 1
ATOM 2030 C C . LYS B 1 130 ? -15.797 6.113 10.18 1 95.5 130 LYS B C 1
ATOM 2032 O O . LYS B 1 130 ? -16.906 6.598 9.977 1 95.5 130 LYS B O 1
ATOM 2037 N N . LEU B 1 131 ? -14.781 6.836 10.477 1 95.88 131 LEU B N 1
ATOM 2038 C CA . LEU B 1 131 ? -14.867 8.281 10.633 1 95.88 131 LEU B CA 1
ATOM 2039 C C . LEU B 1 131 ? -15.188 8.953 9.297 1 95.88 131 LEU B C 1
ATOM 2041 O O . LEU B 1 131 ? -15.883 9.969 9.258 1 95.88 131 LEU B O 1
ATOM 2045 N N . LEU B 1 132 ? -14.648 8.398 8.227 1 94.38 132 LEU B N 1
ATOM 2046 C CA . LEU B 1 132 ? -14.844 8.992 6.91 1 94.38 132 LEU B CA 1
ATOM 2047 C C . LEU B 1 132 ? -16.234 8.672 6.371 1 94.38 132 LEU B C 1
ATOM 2049 O O . LEU B 1 132 ? -16.766 9.406 5.535 1 94.38 132 LEU B O 1
ATOM 2053 N N . ALA B 1 133 ? -16.75 7.574 6.766 1 90.69 133 ALA B N 1
ATOM 2054 C CA . ALA B 1 133 ? -18.078 7.156 6.32 1 90.69 133 ALA B CA 1
ATOM 2055 C C . ALA B 1 133 ? -19.172 7.93 7.051 1 90.69 133 ALA B C 1
ATOM 2057 O O . ALA B 1 133 ? -20.328 7.945 6.617 1 90.69 133 ALA B O 1
ATOM 2058 N N . ALA B 1 134 ? -18.875 8.445 8.227 1 81.69 134 ALA B N 1
ATOM 2059 C CA . ALA B 1 134 ? -19.828 9.164 9.047 1 81.69 134 ALA B CA 1
ATOM 2060 C C . ALA B 1 134 ? -20.078 10.57 8.516 1 81.69 134 ALA B C 1
ATOM 2062 O O . ALA B 1 134 ? -19.203 11.156 7.871 1 81.69 134 ALA B O 1
#